Protein AF-A0A1R1AW71-F1 (afdb_monomer_lite)

pLDDT: mean 95.6, std 4.48, range [53.69, 98.69]

Sequence (307 aa):
MKKIRRSKIVEGTTIPGVICNGGQYFYIDVDIYDDGMTNCWELVDLKGLKNKINSNWLTPVVPVGQNLSIHGLGAFQVKEANWRFNQESYYEHIEQTIRLLNPEFVNIYEISEREQKQWEARRVAHSPRPTDFYVKSELFYQTAEGDGFNIFMKNEGANYLVHLNVYQDGQVMIYNLPQDVQCHLDEANVWFQDGTLFTTFDRELPIRMAGLGEVTLSEPLYAAEIEEKHKEFMDLHKKLNGEKTALEECRDAYYLYLENPIEFYREKLREKYERVPEHERMYLGDMDTKDWDYQRILYRPDEKREV

Radius of gyration: 21.81 Å; chains: 1; bounding box: 49×51×65 Å

InterPro domains:
  IPR056055 Domain of unknown function DUF7638 [PF24644] (3-104)
  IPR056055 Domain of unknown function DUF7638 [PF24644] (137-243)
  IPR056056 Domain of unknown function DUF7639 [PF24645] (246-304)

Foldseek 3Di:
DDDDDDDDDWDWAWFWKWAQDPNAIEIDGWTATLLQWIAPVFTAHLVVVLVCLVVVRIFLDDDQQHWYHFPQQFIWGFHDWDWPDGSVVVSVVSVVRSCVSHVVNPNRDHQDPVNVVVCVVVVDTDHDDDWDWDAPDPVVRDIWTKDWGWWWFDDPNAIETWTWIATLVQWIWTPQDPDIDIDGNVVVLVCLVPVRIFRFDDAFGWYDRRNTTITTTGTGPDTFGSVLVVLVVVQRNCVSNVHDGLLRLLLVLVVVCVVPVDPVSLVVNVVSLVSNRPVCQQVSDDPVCRCVVNCCSNPVVVDDDDD

Organism: Paenibacillus lautus (NCBI:txid1401)

Secondary structure (DSSP, 8-state):
-----------EEEEEEEEEETTEEEEEEEEEETTS-EESSSEE-HHHHHHHHHTTSEES---TTSEEEETTTEEEEEEEEEES--HHHHHHHHHHHHHHH-TT--S-----HHHHHHHHHHT----PPP-EEEEEETTTTEEEEEEEEEEEEEETTEEEEEEEEEETTSEEEEESSSS-EEEEHHHHHHHHHHTSEES--SS-EEEEETTTEEEEEPS-SEE--HHHHHHHHHHHHHHHTTPPPHHHHHHHHHHHHHHS-SHHHHHHHHHHHTTS-GGGGGGGS-TTTTTHHHHHHHH-TTSPPP-

Structure (mmCIF, N/CA/C/O backbone):
data_AF-A0A1R1AW71-F1
#
_entry.id   AF-A0A1R1AW71-F1
#
loop_
_atom_site.group_PDB
_atom_site.id
_atom_site.type_symbol
_atom_site.label_atom_id
_atom_site.label_alt_id
_atom_site.label_comp_id
_atom_site.label_asym_id
_atom_site.label_entity_id
_atom_site.label_seq_id
_atom_site.pdbx_PDB_ins_code
_atom_site.Cartn_x
_atom_site.Cartn_y
_atom_site.Cartn_z
_atom_site.occupancy
_atom_site.B_iso_or_equiv
_atom_site.auth_seq_id
_atom_site.auth_comp_id
_atom_site.auth_asym_id
_atom_site.auth_atom_id
_atom_site.pdbx_PDB_model_num
ATOM 1 N N . MET A 1 1 ? 20.580 29.991 17.710 1.00 74.75 1 MET A N 1
ATOM 2 C CA . MET A 1 1 ? 20.641 28.716 18.464 1.00 74.75 1 MET A CA 1
ATOM 3 C C . MET A 1 1 ? 20.945 27.572 17.503 1.00 74.75 1 MET A C 1
ATOM 5 O O . MET A 1 1 ? 20.450 27.612 16.380 1.00 74.75 1 MET A O 1
ATOM 9 N N . LYS A 1 2 ? 21.754 26.585 17.917 1.00 92.75 2 LYS A N 1
ATOM 10 C CA . LYS A 1 2 ? 22.026 25.360 17.140 1.00 92.75 2 LYS A CA 1
ATOM 11 C C . LYS A 1 2 ? 20.736 24.540 17.015 1.00 92.75 2 LYS A C 1
ATOM 13 O O . LYS A 1 2 ? 20.048 24.349 18.011 1.00 92.75 2 LYS A O 1
ATOM 18 N N . LYS A 1 3 ? 20.410 24.074 15.807 1.00 93.12 3 LYS A N 1
ATOM 19 C CA . LYS A 1 3 ? 19.246 23.212 15.547 1.00 93.12 3 LYS A CA 1
ATOM 20 C C . LYS A 1 3 ? 19.692 21.746 15.544 1.00 93.12 3 LYS A C 1
ATOM 22 O O . LYS A 1 3 ? 20.724 21.435 14.957 1.00 93.12 3 LYS A O 1
ATOM 27 N N . ILE A 1 4 ? 18.932 20.872 16.198 1.00 95.25 4 ILE A N 1
ATOM 28 C CA . ILE A 1 4 ? 19.144 19.414 16.243 1.00 95.25 4 ILE A CA 1
ATOM 29 C C . ILE A 1 4 ? 17.802 18.699 16.015 1.00 95.25 4 ILE A C 1
ATOM 31 O O . I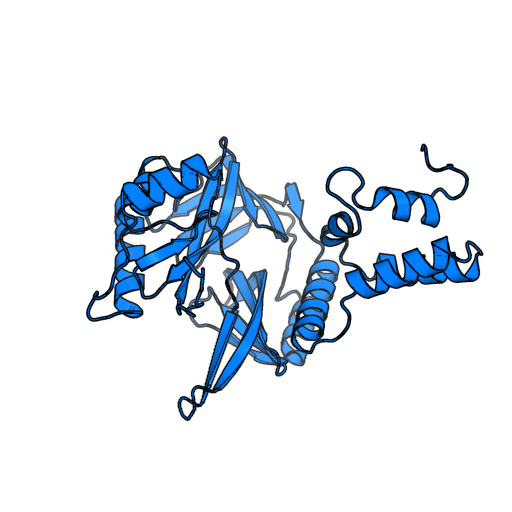LE A 1 4 ? 16.754 19.318 16.199 1.00 95.25 4 ILE A O 1
ATOM 35 N N . ARG A 1 5 ? 17.827 17.423 15.608 1.00 92.56 5 ARG A N 1
ATOM 36 C CA . ARG A 1 5 ? 16.635 16.581 15.383 1.00 92.56 5 ARG A CA 1
ATOM 37 C C . ARG A 1 5 ? 16.890 15.132 15.818 1.00 92.56 5 ARG A C 1
ATOM 39 O O . ARG A 1 5 ? 18.043 14.711 15.812 1.00 92.56 5 ARG A O 1
ATOM 46 N N . ARG A 1 6 ? 15.825 14.391 16.146 1.00 94.75 6 ARG A N 1
ATOM 47 C CA . ARG A 1 6 ? 15.824 12.934 16.384 1.00 94.75 6 ARG A CA 1
ATOM 48 C C . ARG A 1 6 ? 14.721 12.264 15.557 1.00 94.75 6 ARG A C 1
ATOM 50 O O . ARG A 1 6 ? 13.763 12.949 15.207 1.00 94.75 6 ARG A O 1
ATOM 57 N N . SER A 1 7 ? 14.840 10.960 15.329 1.00 91.56 7 SER A N 1
ATOM 58 C CA . SER A 1 7 ? 13.782 10.107 14.763 1.00 91.56 7 SER A CA 1
ATOM 59 C C . SER A 1 7 ? 13.295 9.108 15.822 1.00 91.56 7 SER A C 1
ATOM 61 O O . SER A 1 7 ? 14.038 8.808 16.759 1.00 91.56 7 SER A O 1
ATOM 63 N N . LYS A 1 8 ? 12.054 8.628 15.693 1.00 92.44 8 LYS A N 1
ATOM 64 C CA . LYS A 1 8 ? 11.441 7.579 16.525 1.00 92.44 8 LYS A CA 1
ATOM 65 C C . LYS A 1 8 ? 10.766 6.577 15.580 1.00 92.44 8 LYS A C 1
ATOM 67 O O . LYS A 1 8 ? 10.135 7.019 14.625 1.00 92.44 8 LYS A O 1
ATOM 72 N N . ILE A 1 9 ? 10.914 5.283 15.857 1.00 93.19 9 ILE A N 1
ATOM 73 C CA . ILE A 1 9 ? 10.107 4.217 15.248 1.00 93.19 9 ILE A CA 1
ATOM 74 C C . ILE A 1 9 ? 8.882 4.005 16.138 1.00 93.19 9 ILE A C 1
ATOM 76 O O . ILE A 1 9 ? 9.004 4.025 17.367 1.00 93.19 9 ILE A O 1
ATOM 80 N N . VAL A 1 10 ? 7.719 3.885 15.512 1.00 96.12 10 VAL A N 1
ATOM 81 C CA . VAL A 1 10 ? 6.433 3.648 16.165 1.00 96.12 10 VAL A CA 1
ATOM 82 C C . VAL A 1 10 ? 5.841 2.425 15.491 1.00 96.12 10 VAL A C 1
ATOM 84 O O . VAL A 1 10 ? 5.713 2.411 14.268 1.00 96.12 10 VAL A O 1
ATOM 87 N N . GLU A 1 11 ? 5.569 1.390 16.272 1.00 96.25 11 GLU A N 1
ATOM 88 C CA . GLU A 1 11 ? 4.979 0.165 15.748 1.00 96.25 11 GLU A CA 1
ATOM 89 C C . GLU A 1 11 ? 3.482 0.346 15.549 1.00 96.25 11 GLU A C 1
ATOM 91 O O . GLU A 1 11 ? 2.845 1.213 16.153 1.00 96.25 11 GLU A O 1
ATOM 96 N N . GLY A 1 12 ? 2.929 -0.463 14.661 1.00 97.31 12 GLY A N 1
ATOM 97 C CA . GLY A 1 12 ? 1.539 -0.370 14.281 1.00 97.31 12 GLY A CA 1
ATOM 98 C C . GLY A 1 12 ? 1.052 -1.636 13.607 1.00 97.31 12 GLY A C 1
ATOM 99 O O . GLY A 1 12 ? 1.774 -2.621 13.471 1.00 97.31 12 GLY A O 1
ATOM 100 N N . THR A 1 13 ? -0.198 -1.583 13.187 1.00 97.19 13 THR A N 1
ATOM 101 C CA . THR A 1 13 ? -0.858 -2.606 12.386 1.00 97.19 13 THR A CA 1
ATOM 102 C C . THR A 1 13 ? -1.732 -1.927 11.343 1.00 97.19 13 THR A C 1
ATOM 104 O O . THR A 1 13 ? -1.834 -0.698 11.316 1.00 97.19 13 THR A O 1
ATOM 107 N N . THR A 1 14 ? -2.382 -2.715 10.501 1.00 97.06 14 THR A N 1
ATOM 108 C CA . THR A 1 14 ? -3.328 -2.212 9.515 1.00 97.06 14 THR A CA 1
ATOM 109 C C . THR A 1 14 ? -4.701 -2.833 9.713 1.00 97.06 14 THR A C 1
ATOM 111 O O . THR A 1 14 ? -4.845 -3.952 10.207 1.00 97.06 14 THR A O 1
ATOM 114 N N . ILE A 1 15 ? -5.733 -2.087 9.332 1.00 96.81 15 ILE A N 1
ATOM 115 C CA . ILE A 1 15 ? -7.087 -2.617 9.147 1.00 96.81 15 ILE A CA 1
ATOM 116 C C . ILE A 1 15 ? -7.614 -2.166 7.782 1.00 96.81 15 ILE A C 1
ATOM 118 O O . ILE A 1 15 ? -7.219 -1.099 7.306 1.00 96.81 15 ILE A O 1
ATOM 122 N N . PRO A 1 16 ? -8.528 -2.907 7.142 1.00 97.19 16 PRO A N 1
ATOM 123 C CA . PRO A 1 16 ? -9.115 -2.467 5.882 1.00 97.19 16 PRO A CA 1
ATOM 124 C C . PRO A 1 16 ? -9.960 -1.204 6.070 1.00 97.19 16 PRO A C 1
ATOM 126 O O . PRO A 1 16 ? -10.772 -1.111 6.991 1.00 97.19 16 PRO A O 1
ATOM 129 N N . GLY A 1 17 ? -9.850 -0.270 5.132 1.00 97.75 17 GLY A N 1
ATOM 130 C CA . GLY A 1 17 ? -10.699 0.911 5.061 1.00 97.75 17 GLY A CA 1
ATOM 131 C C . GLY A 1 17 ? -10.838 1.435 3.640 1.00 97.75 17 GLY A C 1
ATOM 132 O O . GLY A 1 17 ? -10.242 0.919 2.694 1.00 97.75 17 GLY A O 1
ATOM 133 N N . VAL A 1 18 ? -11.655 2.474 3.474 1.00 98.56 18 VAL A N 1
ATOM 134 C CA . VAL A 1 18 ? -11.873 3.103 2.171 1.00 98.56 18 VAL A CA 1
ATOM 135 C C . VAL A 1 18 ? -11.727 4.611 2.282 1.00 98.56 18 VAL A C 1
ATOM 137 O O . VAL A 1 18 ? -12.380 5.247 3.108 1.00 98.56 18 VAL A O 1
ATOM 140 N N . ILE A 1 19 ? -10.910 5.204 1.414 1.00 98.50 19 ILE A N 1
ATOM 141 C CA . ILE A 1 19 ? -10.892 6.650 1.217 1.00 98.50 19 ILE A CA 1
ATOM 142 C C . ILE A 1 19 ? -11.965 7.035 0.206 1.00 98.50 19 ILE A C 1
ATOM 144 O O . ILE A 1 19 ? -11.962 6.538 -0.917 1.00 98.50 19 ILE A O 1
ATOM 148 N N . CYS A 1 20 ? -12.856 7.952 0.574 1.00 98.12 20 CYS A N 1
ATOM 149 C CA . CYS A 1 20 ? -13.766 8.604 -0.358 1.00 98.12 20 CYS A CA 1
ATOM 150 C C . CYS A 1 20 ? -13.252 10.014 -0.670 1.00 98.12 20 CYS A C 1
ATOM 152 O O . CYS A 1 20 ? -13.454 10.962 0.093 1.00 98.12 20 CYS A O 1
ATOM 154 N N . ASN A 1 21 ? -12.616 10.159 -1.831 1.00 96.38 21 ASN A N 1
ATOM 155 C CA . ASN A 1 21 ? -12.093 11.431 -2.316 1.00 96.38 21 ASN A CA 1
ATOM 156 C C . ASN A 1 21 ? -12.846 11.859 -3.578 1.00 96.38 21 ASN A C 1
ATOM 158 O O . ASN A 1 21 ? -12.851 11.148 -4.57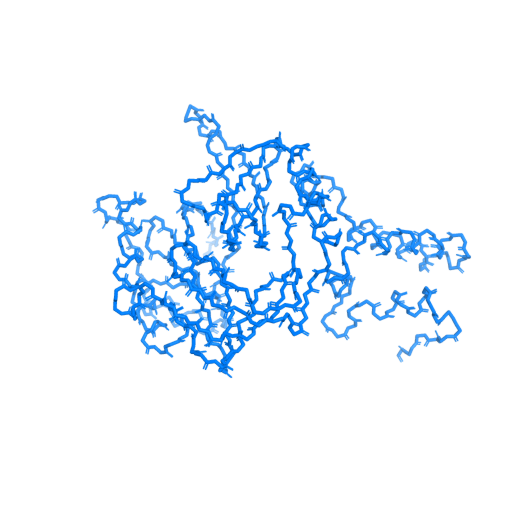9 1.00 96.38 21 ASN A O 1
ATOM 162 N N . GLY A 1 22 ? -13.523 13.009 -3.532 1.00 92.69 22 GLY A N 1
ATOM 163 C CA . GLY A 1 22 ? -14.264 13.535 -4.685 1.00 92.69 22 GLY A CA 1
ATOM 164 C C . GLY A 1 22 ? -15.386 12.620 -5.201 1.00 92.69 22 GLY A C 1
ATOM 165 O O . GLY A 1 22 ? -15.726 12.691 -6.378 1.00 92.69 22 GLY A O 1
ATOM 166 N N . GLY A 1 23 ? -15.946 11.753 -4.348 1.00 91.75 23 GLY A N 1
ATOM 167 C CA . GLY A 1 23 ? -16.962 10.762 -4.732 1.00 91.75 23 GLY A CA 1
ATOM 168 C C . GLY A 1 23 ? -16.401 9.469 -5.334 1.00 91.75 23 GLY A C 1
ATOM 169 O O . GLY A 1 23 ? -17.175 8.629 -5.778 1.00 91.75 23 GLY A O 1
ATOM 170 N N . GLN A 1 24 ? -15.078 9.297 -5.350 1.00 96.75 24 GLN A N 1
ATOM 171 C CA . GLN A 1 24 ? -14.405 8.059 -5.742 1.00 96.75 24 GLN A CA 1
ATOM 172 C C . GLN A 1 24 ? -13.930 7.305 -4.500 1.00 96.75 24 GLN A C 1
ATOM 174 O O . GLN A 1 24 ? -13.473 7.933 -3.545 1.00 96.75 24 GLN A O 1
ATOM 179 N N . TYR A 1 25 ? -14.022 5.975 -4.528 1.00 98.50 25 TYR A N 1
ATOM 180 C CA . TYR A 1 25 ? -13.736 5.110 -3.385 1.00 98.50 25 TYR A CA 1
ATOM 181 C C . TYR A 1 25 ? -12.460 4.306 -3.627 1.00 98.50 25 TYR A C 1
ATOM 183 O O . TYR A 1 25 ? -12.353 3.601 -4.629 1.00 98.50 25 TYR A O 1
ATOM 191 N N . PHE A 1 26 ? -11.507 4.397 -2.705 1.00 98.56 26 PHE A N 1
ATOM 192 C CA . PHE A 1 26 ? -10.200 3.753 -2.794 1.00 98.56 26 PHE A CA 1
ATOM 193 C C . PHE A 1 26 ? -9.987 2.851 -1.587 1.00 98.56 26 PHE A C 1
ATOM 195 O O . PHE A 1 26 ? -9.940 3.347 -0.463 1.00 98.56 26 PHE A O 1
ATOM 202 N N . TYR A 1 27 ? -9.862 1.545 -1.810 1.00 98.50 27 TYR A N 1
ATOM 203 C CA . TYR A 1 27 ? -9.462 0.616 -0.760 1.00 98.50 27 TYR A CA 1
ATOM 204 C C . TYR A 1 27 ? -8.054 0.960 -0.278 1.00 98.50 27 TYR A C 1
ATOM 206 O O . TYR A 1 27 ? -7.159 1.190 -1.098 1.00 98.50 27 TYR A O 1
ATOM 214 N N . ILE A 1 28 ? -7.871 0.971 1.038 1.00 97.56 28 ILE A N 1
ATOM 215 C CA . ILE A 1 28 ? -6.574 1.125 1.682 1.00 97.56 28 ILE A CA 1
ATOM 216 C C . ILE A 1 28 ? -6.464 0.181 2.876 1.00 97.56 28 ILE A C 1
ATOM 218 O O . ILE A 1 28 ? -7.452 -0.097 3.557 1.00 97.56 28 ILE A O 1
ATOM 222 N N . ASP A 1 29 ? -5.239 -0.231 3.161 1.00 96.75 29 ASP A N 1
ATOM 223 C CA . ASP A 1 29 ? -4.866 -0.734 4.473 1.00 96.75 29 ASP A CA 1
ATOM 224 C C . ASP A 1 29 ? -4.582 0.511 5.340 1.00 96.75 29 ASP A C 1
ATOM 226 O O . ASP A 1 29 ? -3.693 1.305 5.041 1.00 96.75 29 ASP A O 1
ATOM 230 N N . VAL A 1 30 ? -5.445 0.786 6.321 1.00 97.94 30 VAL A N 1
ATOM 231 C CA . VAL A 1 30 ? -5.359 1.963 7.199 1.00 97.94 30 VAL A CA 1
ATOM 232 C C . VAL A 1 30 ? -4.305 1.701 8.264 1.00 97.94 30 VAL A C 1
ATOM 234 O O . VAL A 1 30 ? -4.516 0.830 9.108 1.00 97.94 30 VAL A O 1
ATOM 237 N N . ASP A 1 31 ? -3.218 2.474 8.272 1.00 98.19 31 ASP A N 1
ATOM 238 C CA . ASP A 1 31 ? -2.155 2.293 9.267 1.00 98.19 31 ASP A CA 1
ATOM 239 C C . ASP A 1 31 ? -2.591 2.850 10.622 1.00 98.19 31 ASP A C 1
ATOM 241 O O . ASP A 1 31 ? -3.000 4.010 10.729 1.00 98.19 31 ASP A O 1
ATOM 245 N N . ILE A 1 32 ? -2.462 2.042 11.669 1.00 98.31 32 ILE A N 1
ATOM 246 C CA . ILE A 1 32 ? -2.794 2.383 13.052 1.00 98.31 32 ILE A CA 1
ATOM 247 C C . ILE A 1 32 ? -1.562 2.134 13.911 1.00 98.31 32 ILE A C 1
ATOM 249 O O . ILE A 1 32 ? -1.053 1.017 13.951 1.00 98.31 32 ILE A O 1
ATOM 253 N N . TYR A 1 33 ? -1.108 3.155 14.631 1.00 98.31 33 TYR A N 1
ATOM 254 C CA . TYR A 1 33 ? 0.105 3.096 15.445 1.00 98.31 33 TYR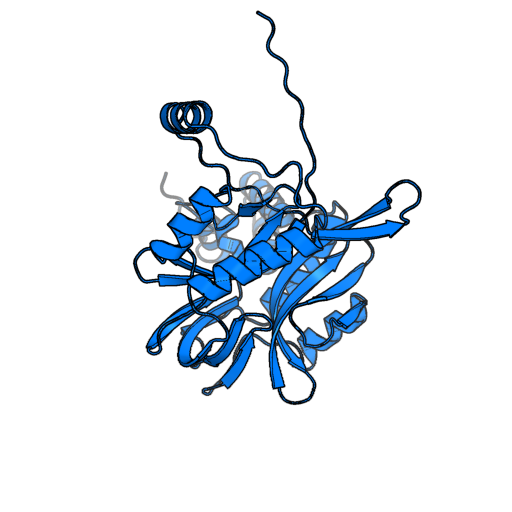 A CA 1
ATOM 255 C C . TYR A 1 33 ? -0.192 2.987 16.948 1.00 98.31 33 TYR A C 1
ATOM 257 O O . TYR A 1 33 ? -1.264 3.378 17.419 1.00 98.31 33 TYR A O 1
ATOM 265 N N . ASP A 1 34 ? 0.777 2.476 17.715 1.00 97.75 34 ASP A N 1
ATOM 266 C CA . ASP A 1 34 ? 0.670 2.264 19.170 1.00 97.75 34 ASP A CA 1
ATOM 267 C C . ASP A 1 34 ? 0.434 3.555 19.980 1.00 97.75 34 ASP A C 1
ATOM 269 O O . ASP A 1 34 ? -0.156 3.527 21.066 1.00 97.75 34 ASP A O 1
ATOM 273 N N . ASP A 1 35 ? 0.837 4.701 19.429 1.00 97.88 35 ASP A N 1
ATOM 274 C CA . ASP A 1 35 ? 0.641 6.036 19.987 1.00 97.88 35 ASP A CA 1
ATOM 275 C C . ASP A 1 35 ? -0.704 6.656 19.580 1.00 97.88 35 ASP A C 1
ATOM 277 O O . ASP A 1 35 ? -0.959 7.831 19.845 1.00 97.88 35 ASP A O 1
ATOM 281 N N . GLY A 1 36 ? -1.587 5.866 18.966 1.00 97.94 36 GLY A N 1
ATOM 282 C CA . GLY A 1 36 ? -2.940 6.248 18.577 1.00 97.94 36 GLY A CA 1
ATOM 283 C C . GLY A 1 36 ? -3.021 7.156 17.353 1.00 97.94 36 GLY A C 1
ATOM 284 O O . GLY A 1 36 ? -4.115 7.612 17.014 1.00 97.94 36 GLY A O 1
ATOM 285 N N . MET A 1 37 ? -1.899 7.414 16.678 1.00 98.12 37 MET A N 1
ATOM 286 C CA . MET A 1 37 ? -1.912 8.048 15.366 1.00 98.12 37 MET A CA 1
ATOM 287 C C . MET A 1 37 ? -2.444 7.070 14.316 1.00 98.12 37 MET A C 1
ATOM 289 O O . MET A 1 37 ? -2.245 5.858 14.399 1.00 98.12 37 MET A O 1
ATOM 293 N N . THR A 1 38 ? -3.124 7.593 13.302 1.00 98.31 38 THR A N 1
ATOM 294 C CA . THR A 1 38 ? -3.680 6.800 12.201 1.00 98.31 38 THR A CA 1
ATOM 295 C C . THR A 1 38 ? -3.367 7.472 10.874 1.00 98.31 38 THR A C 1
ATOM 297 O O . THR A 1 38 ? -3.521 8.687 10.747 1.00 98.31 38 THR A O 1
ATOM 300 N N . ASN A 1 39 ? -2.917 6.706 9.885 1.00 98.00 39 ASN A N 1
ATOM 301 C CA . ASN A 1 39 ? -2.614 7.199 8.547 1.00 98.00 39 ASN A CA 1
ATOM 302 C C . ASN A 1 39 ? -3.702 6.766 7.560 1.00 98.00 39 ASN A C 1
ATOM 304 O O . ASN A 1 39 ? -3.882 5.587 7.274 1.00 98.00 39 ASN A O 1
ATOM 308 N N . CYS A 1 40 ? -4.427 7.738 7.012 1.00 96.56 40 CYS A N 1
ATOM 309 C CA . CYS A 1 40 ? -5.464 7.508 6.002 1.00 96.56 40 CYS A CA 1
ATOM 310 C C . CYS A 1 40 ? -5.298 8.504 4.838 1.00 96.56 40 CYS A C 1
ATOM 312 O O . CYS A 1 40 ? -6.143 9.383 4.625 1.00 96.56 40 CYS A O 1
ATOM 314 N N . TRP A 1 41 ? -4.147 8.399 4.153 1.00 95.44 41 TRP A N 1
ATOM 315 C CA . TRP A 1 41 ? -3.531 9.395 3.239 1.00 95.44 41 TRP A CA 1
ATOM 316 C C . TRP A 1 41 ? -3.040 10.685 3.908 1.00 95.44 41 TRP A C 1
ATOM 318 O O . TRP A 1 41 ? -2.521 11.590 3.255 1.00 95.44 41 TRP A O 1
ATOM 328 N N . GLU A 1 42 ? -3.218 10.771 5.217 1.00 94.25 42 GLU A N 1
ATOM 329 C CA . GLU A 1 42 ? -2.701 11.812 6.084 1.00 94.25 42 GLU A CA 1
ATOM 330 C C . GLU A 1 42 ? -2.638 11.227 7.493 1.00 94.25 42 GLU A C 1
ATOM 332 O O . GLU A 1 42 ? -3.584 10.568 7.936 1.00 94.25 42 GLU A O 1
ATOM 337 N N . LEU A 1 43 ? -1.529 11.469 8.184 1.00 97.19 43 LEU A N 1
ATOM 338 C CA . LEU A 1 43 ? -1.313 11.058 9.558 1.00 97.19 43 LEU A CA 1
ATOM 339 C C . LEU A 1 43 ? -2.061 12.009 10.493 1.00 97.19 43 LEU A C 1
ATOM 341 O O . LEU A 1 43 ? -1.745 13.199 10.573 1.00 97.19 43 LEU A O 1
ATOM 345 N N . VAL A 1 44 ? -3.040 11.475 11.213 1.00 97.56 44 VAL A N 1
ATOM 346 C CA . VAL A 1 44 ? -3.925 12.221 12.110 1.00 97.56 44 VAL A CA 1
ATOM 347 C C . VAL A 1 44 ? -3.942 11.599 13.503 1.00 97.56 44 VAL A C 1
ATOM 349 O O . VAL A 1 44 ? -3.716 10.402 13.660 1.00 97.56 44 VAL A O 1
ATOM 352 N N . ASP A 1 45 ? -4.220 12.420 14.513 1.00 98.00 45 ASP A N 1
ATOM 353 C CA . ASP A 1 45 ? -4.565 11.940 15.853 1.00 98.00 45 ASP A CA 1
ATOM 354 C C . ASP A 1 45 ? -6.0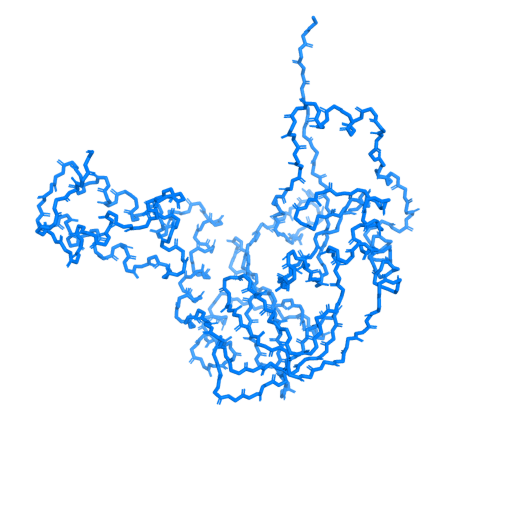27 11.457 15.904 1.00 98.00 45 ASP A C 1
ATOM 356 O O . ASP A 1 45 ? -6.785 11.611 14.943 1.00 98.00 45 ASP A O 1
ATOM 360 N N . LEU A 1 46 ? -6.465 10.909 17.041 1.00 98.00 46 LEU A N 1
ATOM 361 C CA . LEU A 1 46 ? -7.832 10.393 17.213 1.00 98.00 46 LEU A CA 1
ATOM 362 C C . LEU A 1 46 ? -8.929 11.437 16.942 1.00 98.00 46 LEU A C 1
ATOM 364 O O . LEU A 1 46 ? -9.988 11.119 16.391 1.00 98.00 46 LEU A O 1
ATOM 368 N N . LYS A 1 47 ? -8.684 12.706 17.286 1.00 96.88 47 LYS A N 1
ATOM 369 C CA . LYS A 1 47 ? -9.628 13.799 17.019 1.00 96.88 47 LYS A CA 1
ATOM 370 C C . LYS A 1 47 ? -9.732 14.071 15.517 1.00 96.88 47 LYS A C 1
ATOM 372 O O . LYS A 1 47 ? -10.840 14.207 14.991 1.00 96.88 47 LYS A O 1
ATOM 377 N N . GLY A 1 48 ? -8.598 14.149 14.828 1.00 97.12 48 GLY A N 1
ATOM 378 C CA . GLY A 1 48 ? -8.518 14.282 13.378 1.00 97.12 48 GLY A CA 1
ATOM 379 C C . GLY A 1 48 ? -9.156 13.093 12.666 1.00 97.12 48 GLY A C 1
ATOM 380 O O . GLY A 1 48 ? -9.970 13.295 11.766 1.00 97.12 48 GLY A O 1
ATOM 381 N N . LEU A 1 49 ? -8.886 11.874 13.128 1.00 98.19 49 LEU A N 1
ATOM 382 C CA . LEU A 1 49 ? -9.477 10.639 12.620 1.00 98.19 49 LEU A CA 1
ATOM 383 C C . LEU A 1 49 ? -11.005 10.670 12.704 1.00 98.19 49 LEU A C 1
ATOM 385 O O . LEU A 1 49 ? -11.684 10.446 11.701 1.00 98.19 49 LEU A O 1
ATOM 389 N N . LYS A 1 50 ? -11.562 11.023 13.869 1.00 98.19 50 LYS A N 1
ATOM 390 C CA . LYS A 1 50 ? -13.015 11.147 14.045 1.00 98.19 50 LYS A CA 1
ATOM 391 C C . LYS A 1 50 ? -13.622 12.150 13.065 1.00 98.19 50 LYS A C 1
ATOM 393 O O . LYS A 1 50 ? -14.679 11.894 12.493 1.00 98.19 50 LYS A O 1
ATOM 398 N N . ASN A 1 51 ? -12.939 13.267 12.812 1.00 97.38 51 ASN A N 1
ATOM 399 C CA . ASN A 1 51 ? -13.376 14.242 11.811 1.00 97.38 51 ASN A CA 1
ATOM 400 C C . ASN A 1 51 ? -13.328 13.677 10.384 1.00 97.38 51 ASN A C 1
ATOM 402 O O . ASN A 1 51 ? -14.269 13.908 9.627 1.00 97.38 51 ASN A O 1
ATOM 406 N N . LYS A 1 52 ? -12.273 12.934 10.022 1.00 97.94 52 LYS A N 1
ATOM 407 C CA . LYS A 1 52 ? -12.135 12.279 8.708 1.00 97.94 52 LYS A CA 1
ATOM 408 C C . LYS A 1 52 ? -13.220 11.222 8.485 1.00 97.94 52 LYS A C 1
ATOM 410 O O . LYS A 1 52 ? -13.734 11.110 7.378 1.00 97.94 52 LYS A O 1
ATOM 415 N N . ILE A 1 53 ? -13.610 10.486 9.524 1.00 98.25 53 ILE A N 1
ATOM 416 C CA . ILE A 1 53 ? -14.706 9.514 9.436 1.00 98.25 53 ILE A CA 1
ATOM 417 C C . ILE A 1 53 ? -16.058 10.220 9.302 1.00 98.25 53 ILE A C 1
ATOM 419 O O . ILE A 1 53 ? -16.832 9.910 8.397 1.00 98.25 53 ILE A O 1
ATOM 423 N N . ASN A 1 54 ? -16.322 11.232 10.133 1.00 97.62 54 ASN A N 1
ATOM 424 C CA . ASN A 1 54 ? -17.574 11.996 10.093 1.00 97.62 54 ASN A CA 1
ATOM 425 C C . ASN A 1 54 ? -17.775 12.752 8.770 1.00 97.62 54 ASN A C 1
ATOM 427 O O . ASN A 1 54 ? -18.907 12.909 8.317 1.00 97.62 54 ASN A O 1
ATOM 431 N N . SER A 1 55 ? -16.695 13.223 8.137 1.00 96.56 55 SER A N 1
ATOM 432 C CA . SER A 1 55 ? -16.748 13.862 6.815 1.00 96.56 55 SER A CA 1
ATOM 433 C C . SER A 1 55 ? -16.845 12.865 5.658 1.00 96.56 55 SER A C 1
ATOM 435 O O . SER A 1 55 ? -16.868 13.280 4.500 1.00 96.56 55 SER A O 1
ATOM 437 N N . ASN A 1 56 ? -16.902 11.566 5.966 1.00 96.50 56 ASN A N 1
ATOM 438 C CA . ASN A 1 56 ? -16.851 10.460 5.021 1.00 96.50 56 ASN A CA 1
ATOM 439 C C . ASN A 1 56 ? -15.544 10.392 4.215 1.00 96.50 56 ASN A C 1
ATOM 441 O O . ASN A 1 56 ? -15.509 9.674 3.230 1.00 96.50 56 ASN A O 1
ATOM 445 N N . TRP A 1 57 ? -14.473 11.095 4.605 1.00 97.88 57 TRP A N 1
ATOM 446 C CA . TRP A 1 57 ? -13.160 10.949 3.964 1.00 97.88 57 TRP A CA 1
ATOM 447 C C . TRP A 1 57 ? -12.619 9.531 4.128 1.00 97.88 57 TRP A C 1
ATOM 449 O O . TRP A 1 57 ? -12.225 8.920 3.145 1.00 97.88 57 TRP A O 1
ATOM 459 N N . LEU A 1 58 ? -12.622 9.011 5.358 1.00 98.50 58 LEU A N 1
ATOM 460 C CA . LEU A 1 58 ? -12.339 7.609 5.657 1.00 98.50 58 LEU A CA 1
ATOM 461 C C . LEU A 1 58 ? -13.663 6.931 6.001 1.00 98.50 58 LEU A C 1
ATOM 463 O O . LEU A 1 58 ? -14.387 7.395 6.877 1.00 98.50 58 LEU A O 1
ATOM 467 N N . THR A 1 59 ? -14.003 5.846 5.323 1.00 98.19 59 THR A N 1
ATOM 468 C CA . THR A 1 59 ? -15.300 5.193 5.484 1.00 98.19 59 THR A CA 1
ATOM 469 C C . THR A 1 59 ? -15.169 3.674 5.414 1.00 98.19 59 THR A C 1
ATOM 471 O O . THR A 1 59 ? -14.330 3.170 4.667 1.00 98.19 59 THR A O 1
ATOM 474 N N . PRO A 1 60 ? -15.983 2.920 6.173 1.00 97.56 60 PRO A N 1
ATOM 475 C CA . PRO A 1 60 ? -16.037 1.468 6.054 1.00 97.56 60 PRO A CA 1
ATOM 476 C C . PRO A 1 60 ? -16.975 0.982 4.937 1.00 97.56 60 PRO A C 1
ATOM 478 O O . PRO A 1 60 ? -17.156 -0.221 4.776 1.00 97.56 60 PRO A O 1
ATOM 481 N N . VAL A 1 61 ? -17.634 1.897 4.214 1.00 97.06 61 VAL A N 1
ATOM 482 C CA . VAL A 1 61 ? -18.738 1.583 3.297 1.00 97.06 61 VAL A CA 1
ATOM 483 C C . VAL A 1 61 ? -18.483 2.162 1.913 1.00 97.06 61 VAL A C 1
ATOM 485 O O . VAL A 1 61 ? -18.267 3.364 1.752 1.00 97.06 61 VAL A O 1
ATOM 488 N N . VAL A 1 62 ? -18.651 1.318 0.897 1.00 97.94 62 VAL A N 1
ATOM 489 C CA . VAL A 1 62 ? -18.849 1.747 -0.492 1.00 97.94 62 VAL A CA 1
ATOM 490 C C . VAL A 1 62 ? -20.326 1.564 -0.850 1.00 97.94 62 VAL A C 1
ATOM 492 O O . VAL A 1 62 ? -20.852 0.455 -0.692 1.00 97.94 62 VAL A O 1
ATOM 495 N N . PRO A 1 63 ? -21.031 2.611 -1.312 1.00 97.25 63 PRO A N 1
ATOM 496 C CA . PRO A 1 63 ? -22.411 2.476 -1.760 1.00 97.25 63 PRO A CA 1
ATOM 497 C C . PRO A 1 63 ? -22.531 1.572 -2.991 1.00 97.25 63 PRO A C 1
ATOM 499 O O . PRO A 1 63 ? -21.700 1.622 -3.899 1.00 97.25 63 PRO A O 1
ATOM 502 N N . VAL A 1 64 ? -23.616 0.801 -3.063 1.00 98.25 64 VAL A N 1
ATOM 503 C CA . VAL A 1 64 ? -23.954 0.015 -4.257 1.00 98.25 64 VAL A CA 1
ATOM 504 C C . VAL A 1 64 ? -24.065 0.932 -5.481 1.00 98.25 64 VAL A C 1
ATOM 506 O O . VAL A 1 64 ? -24.630 2.025 -5.415 1.00 98.25 64 VAL A O 1
ATOM 509 N N . GLY A 1 65 ? -23.506 0.484 -6.603 1.00 97.69 65 GLY A N 1
ATOM 510 C CA . GLY A 1 65 ? -23.408 1.224 -7.858 1.00 97.69 65 GLY A CA 1
ATOM 511 C C . GLY A 1 65 ? -22.163 2.109 -7.977 1.00 97.69 65 GLY A C 1
ATOM 512 O O . GLY A 1 65 ? -21.878 2.580 -9.078 1.00 97.69 65 GLY A O 1
ATOM 513 N N . GLN A 1 66 ? -21.405 2.315 -6.896 1.00 98.06 66 GLN A N 1
ATOM 514 C CA . GLN A 1 66 ? -20.138 3.052 -6.933 1.00 98.06 66 GLN A CA 1
ATOM 515 C C . GLN A 1 66 ? -18.961 2.146 -7.293 1.00 98.06 66 GLN A C 1
ATOM 517 O O . GLN A 1 66 ? -19.000 0.930 -7.089 1.00 98.06 66 GLN A O 1
ATOM 522 N N . ASN A 1 67 ? -17.905 2.764 -7.820 1.00 98.06 67 ASN A N 1
ATOM 523 C CA . ASN A 1 67 ? -16.665 2.076 -8.151 1.00 98.06 67 ASN A CA 1
ATOM 524 C C . ASN A 1 67 ? -15.728 2.069 -6.942 1.00 98.06 67 ASN A C 1
ATOM 526 O O . ASN A 1 67 ? -15.416 3.128 -6.400 1.00 98.06 67 ASN A O 1
ATOM 530 N N . LEU A 1 68 ? -15.252 0.883 -6.577 1.00 98.44 68 LEU A N 1
ATOM 531 C CA . LEU A 1 68 ? -14.164 0.646 -5.644 1.00 98.44 68 LEU A CA 1
ATOM 532 C C . LEU A 1 68 ? -12.867 0.444 -6.432 1.00 98.44 68 LEU A C 1
ATOM 534 O O . LEU A 1 68 ? -12.739 -0.502 -7.208 1.00 98.44 68 LEU A O 1
ATOM 538 N N . SER A 1 69 ? -11.906 1.335 -6.224 1.00 98.31 69 SER A N 1
ATOM 539 C CA . SER A 1 69 ? -10.548 1.232 -6.748 1.00 98.31 69 SER A CA 1
ATOM 540 C C . SER A 1 69 ? -9.650 0.556 -5.718 1.00 98.31 69 SER A C 1
ATOM 542 O O . SER A 1 69 ? -9.562 1.012 -4.581 1.00 98.31 69 SER A O 1
ATOM 544 N N . ILE A 1 70 ? -8.928 -0.480 -6.125 1.00 97.94 70 ILE A N 1
ATOM 545 C CA . ILE A 1 70 ? -7.908 -1.151 -5.319 1.00 97.94 70 ILE A CA 1
ATOM 546 C C . ILE A 1 70 ? -6.566 -0.891 -6.002 1.00 97.94 70 ILE A C 1
ATOM 548 O O . ILE A 1 70 ? -6.355 -1.288 -7.152 1.00 97.94 70 ILE A O 1
ATOM 552 N N . HIS A 1 71 ? -5.688 -0.148 -5.327 1.00 94.38 71 HIS A N 1
ATOM 553 C CA . HIS A 1 71 ? -4.430 0.313 -5.914 1.00 94.38 71 HIS A CA 1
ATOM 554 C C . HIS A 1 71 ? -3.570 -0.862 -6.396 1.00 94.38 71 HIS A C 1
ATOM 556 O O . HIS A 1 71 ? -3.418 -1.854 -5.688 1.00 94.38 71 HIS A O 1
ATOM 562 N N . GLY A 1 72 ? -3.048 -0.757 -7.621 1.00 93.12 72 GLY A N 1
ATOM 563 C CA . GLY A 1 72 ? -2.235 -1.804 -8.242 1.00 93.12 72 GLY A CA 1
ATOM 564 C C . GLY A 1 72 ? -2.978 -3.106 -8.568 1.00 93.12 72 GLY A C 1
ATOM 565 O O . GLY A 1 72 ? -2.332 -4.041 -9.022 1.00 93.12 72 GLY A O 1
ATOM 566 N N . LEU A 1 73 ? -4.297 -3.195 -8.344 1.00 96.88 73 LEU A N 1
ATOM 567 C CA . LEU A 1 73 ? -5.099 -4.388 -8.641 1.00 96.88 73 LEU A CA 1
ATOM 568 C C . LEU A 1 73 ? -6.164 -4.116 -9.705 1.00 96.88 73 LEU A C 1
ATOM 570 O O . LEU A 1 73 ? -6.204 -4.819 -10.708 1.00 96.88 73 LEU A O 1
ATOM 574 N N . GLY A 1 74 ? -7.015 -3.105 -9.519 1.00 96.81 74 GLY A N 1
ATOM 575 C CA . GLY A 1 74 ? -8.096 -2.817 -10.464 1.00 96.81 74 GLY A CA 1
ATOM 576 C C . GLY A 1 74 ? -9.179 -1.896 -9.915 1.00 96.81 74 GLY A C 1
ATOM 577 O O . GLY A 1 74 ? -9.106 -1.437 -8.774 1.00 96.81 74 GLY A O 1
ATOM 578 N N . ALA A 1 75 ? -10.202 -1.640 -10.728 1.00 97.75 75 ALA A N 1
ATOM 579 C CA . ALA A 1 75 ? -11.411 -0.941 -10.300 1.00 97.75 75 ALA A CA 1
ATOM 580 C C . ALA A 1 75 ? -12.665 -1.750 -10.630 1.00 97.75 75 ALA A C 1
ATOM 582 O O . ALA A 1 75 ? -12.814 -2.270 -11.735 1.00 97.75 75 ALA A O 1
ATOM 583 N N . PHE A 1 76 ? -13.587 -1.802 -9.672 1.00 98.19 76 PHE A N 1
ATOM 584 C CA . PHE A 1 76 ? -14.744 -2.691 -9.700 1.00 98.19 76 PHE A CA 1
ATOM 585 C C . PHE A 1 76 ? -15.986 -1.941 -9.244 1.00 98.19 76 PHE A C 1
ATOM 587 O O . PHE A 1 76 ? -15.926 -1.175 -8.285 1.00 98.19 76 PHE A O 1
ATOM 594 N N . GLN A 1 77 ? -17.130 -2.169 -9.881 1.00 98.19 77 GLN A N 1
ATOM 595 C CA . GLN A 1 77 ? -18.384 -1.634 -9.365 1.00 98.19 77 GLN A CA 1
ATOM 596 C C . GLN A 1 77 ? -18.921 -2.545 -8.259 1.00 98.19 77 GLN A C 1
ATOM 598 O O . GLN A 1 77 ? -19.018 -3.758 -8.439 1.00 98.19 77 GLN A O 1
ATOM 603 N N . VAL A 1 78 ? -19.330 -1.959 -7.135 1.00 98.50 78 VAL A N 1
ATOM 604 C CA . VAL A 1 78 ? -20.009 -2.687 -6.057 1.00 98.50 78 VAL A CA 1
ATOM 605 C C . VAL A 1 78 ? -21.458 -2.942 -6.464 1.00 98.50 78 VAL A C 1
ATOM 607 O O . VAL A 1 78 ? -22.234 -2.002 -6.634 1.00 98.50 78 VAL A O 1
ATOM 610 N N . LYS A 1 79 ? -21.829 -4.210 -6.635 1.00 98.50 79 LYS A N 1
ATOM 611 C CA . LYS A 1 79 ? -23.178 -4.642 -7.035 1.00 98.50 79 LYS A CA 1
ATOM 612 C C . LYS A 1 79 ? -24.066 -4.933 -5.838 1.00 98.50 79 LYS A C 1
ATOM 614 O O . LYS A 1 79 ? -25.219 -4.519 -5.808 1.00 98.50 79 LYS A O 1
ATOM 619 N N . GLU A 1 80 ? -23.493 -5.571 -4.830 1.00 98.50 80 GLU A N 1
ATOM 620 C CA . GLU A 1 80 ? -24.128 -5.848 -3.546 1.00 98.50 80 GLU A CA 1
ATOM 621 C C . GLU A 1 80 ? -23.081 -5.699 -2.447 1.00 98.50 80 GLU A C 1
ATOM 623 O O . GLU A 1 80 ? -21.888 -5.881 -2.696 1.00 98.50 80 GLU A O 1
ATOM 628 N N . ALA A 1 81 ? -23.509 -5.352 -1.236 1.00 97.81 81 ALA A N 1
ATOM 629 C CA . ALA A 1 81 ? -22.600 -5.227 -0.109 1.00 97.81 81 ALA A CA 1
ATOM 630 C C . ALA A 1 81 ? -23.296 -5.492 1.224 1.00 97.81 81 ALA A C 1
ATOM 632 O O . ALA A 1 81 ? -24.403 -5.012 1.472 1.00 97.81 81 ALA A O 1
ATOM 633 N N . ASN A 1 82 ? -22.590 -6.197 2.099 1.00 98.06 82 ASN A N 1
ATOM 634 C CA . ASN A 1 82 ? -22.903 -6.359 3.506 1.00 98.06 82 ASN A CA 1
ATOM 635 C C . ASN A 1 82 ? -21.693 -5.903 4.331 1.00 98.06 82 ASN A C 1
ATOM 637 O O . ASN A 1 82 ? -20.763 -6.671 4.593 1.00 98.06 82 ASN A O 1
ATOM 641 N N . TRP A 1 83 ? -21.694 -4.623 4.696 1.00 97.88 83 TRP A N 1
ATOM 642 C CA . TRP A 1 83 ? -20.625 -4.001 5.471 1.00 97.88 83 TRP A CA 1
ATOM 643 C C . TRP A 1 83 ? -20.811 -4.260 6.965 1.00 97.88 83 TRP A C 1
ATOM 645 O O . TRP A 1 83 ? -21.913 -4.131 7.499 1.00 97.88 83 TRP A O 1
ATOM 655 N N . ARG A 1 84 ? -19.719 -4.593 7.657 1.00 97.62 84 ARG A N 1
ATOM 656 C CA . ARG A 1 84 ? -19.726 -4.908 9.092 1.00 97.62 84 ARG A CA 1
ATOM 657 C C . ARG A 1 84 ? -19.923 -3.674 9.970 1.00 97.62 84 ARG A C 1
ATOM 659 O O . ARG A 1 84 ? -20.429 -3.796 11.084 1.00 97.62 84 ARG A O 1
ATOM 666 N N . PHE A 1 85 ? -19.498 -2.512 9.484 1.00 97.94 85 PHE A N 1
ATOM 667 C CA . PHE A 1 85 ? -19.421 -1.295 10.277 1.00 97.94 85 PHE A CA 1
ATOM 668 C C . PHE A 1 85 ? -20.199 -0.141 9.647 1.00 97.94 85 PHE A C 1
ATOM 670 O O . PHE A 1 85 ? -20.269 0.016 8.431 1.00 97.94 85 PHE A O 1
ATOM 677 N N . ASN A 1 86 ? -20.728 0.714 10.513 1.00 97.12 86 ASN A N 1
ATOM 678 C CA . ASN A 1 86 ? -21.038 2.108 10.208 1.00 97.12 86 ASN A CA 1
ATOM 679 C C . ASN A 1 86 ? -19.896 3.021 10.709 1.00 97.12 86 ASN A C 1
ATOM 681 O O . ASN A 1 86 ? -18.961 2.545 11.349 1.00 97.12 86 ASN A O 1
ATOM 685 N N . GLN A 1 87 ? -19.988 4.332 10.465 1.00 97.12 87 GLN A N 1
ATOM 686 C CA . GLN A 1 87 ? -18.977 5.315 10.891 1.00 97.12 87 GLN A CA 1
ATOM 687 C C . GLN A 1 87 ? -18.623 5.240 12.391 1.00 97.12 87 GLN A C 1
ATOM 689 O O . GLN A 1 87 ? -17.446 5.269 12.738 1.00 97.12 87 GLN A O 1
ATOM 694 N N . GLU A 1 88 ? -19.619 5.114 13.274 1.00 97.50 88 GLU A N 1
ATOM 695 C CA . GLU A 1 88 ? -19.418 5.063 14.729 1.00 97.50 88 GLU A CA 1
ATOM 696 C C . GLU A 1 88 ? -18.708 3.770 15.147 1.00 97.50 88 GLU A C 1
ATOM 698 O O . GLU A 1 88 ? -17.619 3.818 15.713 1.00 97.50 88 GLU A O 1
ATOM 703 N N . SER A 1 89 ? -19.259 2.617 14.764 1.00 98.12 89 SER A N 1
ATOM 704 C CA . SER A 1 89 ? -18.670 1.304 15.075 1.00 98.12 89 SER A CA 1
ATOM 705 C C . SER A 1 89 ? -17.293 1.080 14.433 1.00 98.12 89 SER A C 1
ATOM 707 O O . SER A 1 89 ? -16.491 0.310 14.953 1.00 98.12 89 SER A O 1
ATOM 709 N N . TYR A 1 90 ? -16.989 1.752 13.315 1.00 98.44 90 TYR A N 1
ATOM 710 C CA . TYR A 1 90 ? -15.670 1.693 12.686 1.00 98.44 90 TYR A CA 1
ATOM 711 C C . TYR A 1 90 ? -14.631 2.503 13.463 1.00 98.44 90 TYR A C 1
ATOM 713 O O . TYR A 1 90 ? -13.516 2.035 13.671 1.00 98.44 90 TYR A O 1
ATOM 721 N N . TYR A 1 91 ? -15.007 3.685 13.963 1.00 98.38 91 TYR A N 1
ATOM 722 C CA . TYR A 1 91 ? -14.153 4.439 14.878 1.00 98.38 91 TYR A CA 1
ATOM 723 C C . TYR A 1 91 ? -13.888 3.645 16.171 1.00 98.38 91 TYR A C 1
ATOM 725 O O . TYR A 1 91 ? -12.739 3.537 16.594 1.00 98.38 91 TYR A O 1
ATOM 733 N N . GLU A 1 92 ? -14.915 3.009 16.746 1.00 98.19 92 GLU A N 1
ATOM 734 C CA . GLU A 1 92 ? -14.752 2.111 17.902 1.00 98.19 92 GLU A CA 1
ATOM 735 C C . GLU A 1 92 ? -13.818 0.933 17.594 1.00 98.19 92 GLU A C 1
ATOM 737 O O . GLU A 1 92 ? -12.999 0.555 18.432 1.00 98.19 92 GLU A O 1
ATOM 742 N N . HIS A 1 93 ? -13.904 0.360 16.391 1.00 98.19 93 HIS A N 1
ATOM 743 C CA . HIS A 1 93 ? -13.017 -0.717 15.962 1.00 98.19 93 HIS A CA 1
ATOM 744 C C . HIS A 1 93 ? -11.550 -0.265 15.876 1.00 98.19 93 HIS A C 1
ATOM 746 O O . HIS A 1 93 ? -10.660 -0.994 16.322 1.00 98.19 93 HIS A O 1
ATOM 752 N N . ILE A 1 94 ? -11.285 0.949 15.381 1.00 98.12 94 ILE A N 1
ATOM 753 C CA . ILE A 1 94 ? -9.934 1.533 15.378 1.00 98.12 94 ILE A CA 1
ATOM 754 C C . ILE A 1 94 ? -9.435 1.745 16.813 1.00 98.12 94 ILE A C 1
ATOM 756 O O . ILE A 1 94 ? -8.325 1.332 17.142 1.00 98.12 94 ILE A O 1
ATOM 760 N N . GLU A 1 95 ? -10.257 2.309 17.703 1.00 98.00 95 GLU A N 1
ATOM 761 C CA . GLU A 1 95 ? -9.879 2.480 19.114 1.00 98.00 95 GLU A CA 1
ATOM 762 C C . GLU A 1 95 ? -9.590 1.141 19.807 1.00 98.00 95 GLU A C 1
ATOM 764 O O . GLU A 1 95 ? -8.643 1.036 20.588 1.00 98.00 95 GLU A O 1
ATOM 769 N N . GLN A 1 96 ? -10.373 0.100 19.515 1.00 97.94 96 GLN A N 1
ATOM 770 C CA . GLN A 1 96 ? -10.110 -1.256 20.001 1.00 97.94 96 GLN A CA 1
ATOM 771 C C . GLN A 1 96 ? -8.792 -1.806 19.455 1.00 97.94 96 GLN A C 1
ATOM 773 O O . GLN A 1 96 ? -8.040 -2.417 20.209 1.00 97.94 96 GLN A O 1
ATOM 778 N N . THR A 1 97 ? -8.484 -1.550 18.185 1.00 98.19 97 THR A N 1
ATOM 779 C CA . THR A 1 97 ? -7.217 -1.957 17.562 1.00 98.19 97 THR A CA 1
ATOM 780 C C . THR A 1 97 ? -6.027 -1.282 18.245 1.00 98.19 97 THR A C 1
ATOM 782 O O . THR A 1 97 ? -5.068 -1.956 18.612 1.00 98.19 97 THR A O 1
ATOM 785 N N . ILE A 1 98 ? -6.124 0.015 18.551 1.00 98.38 98 ILE A N 1
ATOM 786 C CA . ILE A 1 98 ? -5.100 0.727 19.331 1.00 98.38 98 ILE A CA 1
ATOM 787 C C . ILE A 1 98 ? -4.944 0.101 20.718 1.00 98.38 98 ILE A C 1
ATOM 789 O O . ILE A 1 98 ? -3.826 -0.065 21.187 1.00 98.38 98 ILE A O 1
ATOM 793 N N . ARG A 1 99 ? -6.036 -0.304 21.378 1.00 98.19 99 ARG A N 1
ATOM 794 C CA . ARG A 1 99 ? -5.963 -0.995 22.679 1.00 98.19 99 ARG A CA 1
ATOM 795 C C . ARG A 1 99 ? -5.324 -2.379 22.597 1.00 98.19 99 ARG A C 1
ATOM 797 O O . ARG A 1 99 ? -4.772 -2.827 23.593 1.00 98.19 99 ARG A O 1
ATOM 804 N N . LEU A 1 100 ? -5.391 -3.063 21.457 1.00 97.56 100 LEU A N 1
ATOM 805 C CA . LEU A 1 100 ? -4.661 -4.319 21.270 1.00 97.56 100 LEU A CA 1
ATOM 806 C C . LEU A 1 100 ? -3.149 -4.072 21.184 1.00 97.56 100 LEU A C 1
ATOM 808 O O . LEU A 1 100 ? -2.387 -4.825 21.782 1.00 97.56 100 LEU A O 1
ATOM 812 N N . LEU A 1 101 ? -2.730 -2.999 20.505 1.00 97.19 101 LEU A N 1
ATOM 813 C CA . LEU A 1 101 ? -1.320 -2.597 20.398 1.00 97.19 101 LEU A CA 1
ATOM 814 C C . LEU A 1 101 ? -0.784 -1.976 21.699 1.00 97.19 101 LEU A C 1
ATOM 816 O O . LEU A 1 101 ? 0.357 -2.197 22.088 1.00 97.19 101 LEU A O 1
ATOM 820 N N . ASN A 1 102 ? -1.624 -1.209 22.390 1.00 97.69 102 ASN A N 1
ATOM 821 C CA . ASN A 1 102 ? -1.312 -0.457 23.599 1.00 97.69 102 ASN A CA 1
ATOM 822 C C . ASN A 1 102 ? -2.417 -0.685 24.652 1.00 97.69 102 ASN A C 1
ATOM 824 O O . ASN A 1 102 ? -3.329 0.141 24.791 1.00 97.69 102 ASN A O 1
ATOM 828 N N . PRO A 1 103 ? -2.358 -1.802 25.410 1.00 97.69 103 PRO A N 1
ATOM 829 C CA . PRO A 1 103 ? -3.409 -2.194 26.358 1.00 97.69 103 PRO A CA 1
ATOM 830 C C . PRO A 1 103 ? -3.699 -1.173 27.459 1.00 97.69 103 PRO A C 1
ATOM 832 O O . PRO A 1 103 ? -4.834 -1.058 27.923 1.00 97.69 103 PRO A O 1
ATOM 835 N N . GLU A 1 104 ? -2.687 -0.410 27.868 1.00 97.31 104 GLU A N 1
ATOM 836 C CA . GLU A 1 104 ? -2.817 0.632 28.890 1.00 97.31 104 GLU A CA 1
ATOM 837 C C . GLU A 1 104 ? -3.413 1.932 28.327 1.00 97.31 104 GLU A C 1
ATOM 839 O O . GLU A 1 104 ? -3.909 2.760 29.091 1.00 97.31 104 GLU A O 1
ATOM 844 N N . PHE A 1 105 ? -3.409 2.097 26.999 1.00 96.44 105 PHE A N 1
ATOM 845 C CA . PHE A 1 105 ? -3.894 3.281 26.291 1.00 96.44 105 PHE A CA 1
ATOM 846 C C . PHE A 1 105 ? -3.241 4.577 26.802 1.00 96.44 105 PHE A C 1
ATOM 848 O O . PHE A 1 105 ? -3.893 5.597 27.037 1.00 96.44 105 PHE A O 1
ATOM 855 N N . VAL A 1 106 ? -1.927 4.516 27.021 1.00 96.75 106 VAL A N 1
ATOM 856 C CA . VAL A 1 106 ? -1.096 5.625 27.514 1.00 96.75 106 VAL A CA 1
ATOM 857 C C . VAL A 1 106 ? -0.182 6.148 26.412 1.00 96.75 106 VAL A C 1
ATOM 859 O O . VAL A 1 106 ? 0.083 5.456 25.438 1.00 96.75 106 VAL A O 1
ATOM 862 N N . ASN A 1 107 ? 0.342 7.366 26.573 1.00 96.38 107 ASN A N 1
ATOM 863 C CA . ASN A 1 107 ? 1.198 8.025 25.575 1.00 96.38 107 ASN A CA 1
ATOM 864 C C . ASN A 1 107 ? 0.536 8.199 24.196 1.00 96.38 107 ASN A C 1
ATOM 866 O O . ASN A 1 107 ? 1.236 8.264 23.187 1.00 96.38 107 ASN A O 1
ATOM 870 N N . ILE A 1 108 ? -0.794 8.318 24.172 1.00 97.75 108 ILE A N 1
ATOM 871 C CA . ILE A 1 108 ? -1.547 8.641 22.962 1.00 97.75 108 ILE A CA 1
ATOM 872 C C . ILE A 1 108 ? -1.222 10.074 22.541 1.00 97.75 108 ILE A C 1
ATOM 874 O O . ILE A 1 108 ? -1.332 11.006 23.344 1.00 97.75 108 ILE A O 1
ATOM 878 N N . TYR A 1 109 ? -0.772 10.243 21.303 1.00 97.44 109 TYR A N 1
ATOM 879 C CA . TYR A 1 109 ? -0.361 11.534 20.779 1.00 97.44 109 TYR A CA 1
ATOM 880 C C . TYR A 1 109 ? -1.580 12.371 20.373 1.00 97.44 109 TYR A C 1
ATOM 882 O O . TYR A 1 109 ? -2.500 11.895 19.713 1.00 97.44 109 TYR A O 1
ATOM 890 N N . GLU A 1 110 ? -1.563 13.648 20.751 1.00 97.19 110 GLU A N 1
ATOM 891 C CA . GLU A 1 110 ? -2.555 14.643 20.345 1.00 97.19 110 GLU A CA 1
ATOM 892 C C . GLU A 1 110 ? -1.827 15.805 19.664 1.00 97.19 110 GLU A C 1
ATOM 894 O O . GLU A 1 110 ? -0.883 16.382 20.219 1.00 97.19 110 GLU A O 1
ATOM 899 N N . ILE A 1 111 ? -2.260 16.151 18.453 1.00 95.94 111 ILE A N 1
ATOM 900 C CA . ILE A 1 111 ? -1.685 17.247 17.680 1.00 95.94 111 ILE A CA 1
ATOM 901 C C . ILE A 1 111 ? -2.139 18.561 18.318 1.00 95.94 111 ILE A C 1
ATOM 903 O O . ILE A 1 111 ? -3.316 18.926 18.293 1.00 95.94 111 ILE A O 1
ATOM 907 N N . SER A 1 112 ? -1.195 19.336 18.857 1.00 96.19 112 SER A N 1
ATOM 908 C CA . SER A 1 112 ? -1.536 20.637 19.435 1.00 96.19 112 SER A CA 1
ATOM 909 C C . SER A 1 112 ? -1.904 21.669 18.358 1.00 96.19 112 SER A C 1
ATOM 911 O O . SER A 1 112 ? -1.342 21.681 17.261 1.00 96.19 112 SER A O 1
ATOM 913 N N . GLU A 1 113 ? -2.748 22.653 18.697 1.00 95.19 113 GLU A N 1
ATOM 914 C CA . GLU A 1 113 ? -3.079 23.764 17.781 1.00 95.19 113 GLU A CA 1
ATOM 915 C C . GLU A 1 113 ? -1.837 24.507 17.262 1.00 95.19 113 GLU A C 1
ATOM 917 O O . GLU A 1 113 ? -1.824 25.064 16.163 1.00 95.19 113 GLU A O 1
ATOM 922 N N . ARG A 1 114 ? -0.776 24.558 18.076 1.00 96.44 114 ARG A N 1
ATOM 923 C CA . ARG A 1 114 ? 0.490 25.195 17.706 1.00 96.44 114 ARG A CA 1
ATOM 924 C C . ARG A 1 114 ? 1.219 24.397 16.626 1.00 96.44 114 ARG A C 1
ATOM 926 O O . ARG A 1 114 ? 1.810 25.009 15.736 1.00 96.44 114 ARG A O 1
ATOM 933 N N . GLU A 1 115 ? 1.216 23.069 16.723 1.00 95.25 115 GLU A N 1
ATOM 934 C CA . GLU A 1 115 ? 1.790 22.178 15.708 1.00 95.25 115 GLU A CA 1
ATOM 935 C C . GLU A 1 115 ? 0.994 22.263 14.412 1.00 95.25 115 GLU A C 1
ATOM 937 O O . GLU A 1 115 ? 1.592 22.516 13.367 1.00 95.25 115 GLU A O 1
ATOM 942 N N . GLN A 1 116 ? -0.337 22.212 14.498 1.00 93.12 116 GLN A N 1
ATOM 943 C CA . GLN A 1 116 ? -1.222 22.365 13.346 1.00 93.12 116 GLN A CA 1
ATOM 944 C C . GLN A 1 116 ? -0.963 23.683 12.595 1.00 93.12 116 GLN A C 1
ATOM 946 O O . GLN A 1 116 ? -0.619 23.666 11.414 1.00 93.12 116 GLN A O 1
ATOM 951 N N . LYS A 1 117 ? -0.983 24.829 13.296 1.00 95.75 117 LYS A N 1
ATOM 952 C CA . LYS A 1 117 ? -0.670 26.147 12.702 1.00 95.75 117 LYS A CA 1
ATOM 953 C C . LYS A 1 117 ? 0.728 26.194 12.086 1.00 95.75 117 LYS A C 1
ATOM 955 O O . LYS A 1 117 ? 0.955 26.871 11.084 1.00 95.75 117 LYS A O 1
ATOM 960 N N . GLN A 1 118 ? 1.698 25.506 12.692 1.00 95.94 118 GLN A N 1
ATOM 961 C CA . GLN A 1 118 ? 3.056 25.447 12.161 1.00 95.94 118 GLN A CA 1
ATOM 962 C C . GLN A 1 118 ? 3.127 24.634 10.863 1.00 95.94 118 GLN A C 1
ATOM 964 O O . GLN A 1 118 ? 3.860 25.031 9.954 1.00 95.94 118 GLN A O 1
ATOM 969 N N . TRP A 1 119 ? 2.421 23.510 10.778 1.00 93.81 119 TRP A N 1
ATOM 970 C CA . TRP A 1 119 ? 2.374 22.687 9.571 1.00 93.81 119 TRP A CA 1
ATOM 971 C C . TRP A 1 119 ? 1.619 23.386 8.444 1.00 93.81 119 TRP A C 1
ATOM 973 O O . TRP A 1 119 ? 2.145 23.446 7.335 1.00 93.81 119 TRP A O 1
ATOM 983 N N . GLU A 1 120 ? 0.497 24.043 8.740 1.00 93.50 120 GLU A N 1
ATOM 984 C CA . GLU A 1 120 ? -0.242 24.883 7.787 1.00 93.50 120 GLU A CA 1
ATOM 985 C C . GLU A 1 120 ? 0.636 26.006 7.219 1.00 93.50 120 GLU A C 1
ATOM 987 O O . GLU A 1 120 ? 0.757 26.158 6.002 1.00 93.50 120 GLU A O 1
ATOM 992 N N . ALA A 1 121 ? 1.333 26.751 8.086 1.00 96.62 121 ALA A N 1
ATOM 993 C CA . ALA A 1 121 ? 2.237 27.822 7.663 1.00 96.62 121 ALA A CA 1
ATOM 994 C C . ALA A 1 121 ? 3.392 27.317 6.781 1.00 96.62 121 ALA A C 1
ATOM 996 O O . ALA A 1 121 ? 3.921 28.064 5.957 1.00 96.62 121 ALA A O 1
ATOM 997 N N . ARG A 1 122 ? 3.794 26.053 6.953 1.00 95.50 122 ARG A N 1
ATOM 998 C CA . ARG A 1 122 ? 4.837 25.400 6.152 1.00 95.50 122 ARG A CA 1
ATOM 999 C C . ARG A 1 122 ? 4.290 24.624 4.956 1.00 95.50 122 ARG A C 1
ATOM 1001 O O . ARG A 1 122 ? 5.101 24.169 4.156 1.00 95.50 122 ARG A O 1
ATOM 1008 N N . ARG A 1 123 ? 2.965 24.482 4.831 1.00 93.50 123 ARG A N 1
ATOM 1009 C CA . ARG A 1 123 ? 2.291 23.622 3.846 1.00 93.50 123 ARG A CA 1
ATOM 1010 C C . ARG A 1 123 ? 2.808 22.180 3.885 1.00 93.50 123 ARG A C 1
ATOM 1012 O O . ARG A 1 123 ? 3.144 21.606 2.855 1.00 93.50 123 ARG A O 1
ATOM 1019 N N . VAL A 1 124 ? 2.921 21.629 5.091 1.00 90.62 124 VAL A N 1
ATOM 1020 C CA . VAL A 1 124 ? 3.366 20.250 5.322 1.00 90.62 124 VAL A CA 1
ATOM 1021 C C . VAL A 1 124 ? 2.164 19.402 5.711 1.00 90.62 124 VAL A C 1
ATOM 1023 O O . VAL A 1 124 ? 1.491 19.725 6.684 1.00 90.62 124 VAL A O 1
ATOM 1026 N N . ALA A 1 125 ? 1.949 18.313 4.981 1.00 88.69 125 ALA A N 1
ATOM 1027 C CA . ALA A 1 125 ? 1.099 17.203 5.392 1.00 88.69 125 ALA A CA 1
ATOM 1028 C C . ALA A 1 125 ? 2.000 15.988 5.629 1.00 88.69 125 ALA A C 1
ATOM 1030 O O . ALA A 1 125 ? 2.900 15.719 4.829 1.00 88.69 125 ALA A O 1
ATOM 1031 N N . HIS A 1 126 ? 1.794 15.286 6.741 1.00 91.81 126 HIS A N 1
ATOM 1032 C CA . HIS A 1 126 ? 2.524 14.054 7.031 1.00 91.81 126 HIS A CA 1
ATOM 1033 C C . HIS A 1 126 ? 1.709 12.880 6.512 1.00 91.81 126 HIS A C 1
ATOM 1035 O O . HIS A 1 126 ? 0.544 12.753 6.854 1.00 91.81 126 HIS A O 1
ATOM 1041 N N . SER A 1 127 ? 2.323 12.033 5.699 1.00 91.56 127 SER A N 1
ATOM 1042 C CA . SER A 1 127 ? 1.754 10.763 5.247 1.00 91.56 127 SER A CA 1
ATOM 1043 C C . SER A 1 127 ? 2.918 9.777 5.188 1.00 91.56 127 SER A C 1
ATOM 1045 O O . SER A 1 127 ? 3.570 9.676 4.145 1.00 91.56 127 SER A O 1
ATOM 1047 N N . PRO A 1 128 ? 3.300 9.169 6.326 1.00 91.94 128 PRO A N 1
ATOM 1048 C CA . PRO A 1 128 ? 4.401 8.218 6.348 1.00 91.94 128 PRO A CA 1
ATOM 1049 C C . PRO A 1 128 ? 4.078 7.027 5.440 1.00 91.94 128 PRO A C 1
ATOM 1051 O O . PRO A 1 128 ? 2.915 6.695 5.227 1.00 91.94 128 PRO A O 1
ATOM 1054 N N . ARG A 1 129 ? 5.121 6.395 4.899 1.00 91.50 129 ARG A N 1
ATOM 1055 C CA . ARG A 1 129 ? 5.006 5.067 4.297 1.00 91.50 129 ARG A CA 1
ATOM 1056 C C . ARG A 1 129 ? 5.379 4.055 5.384 1.00 91.50 129 ARG A C 1
ATOM 1058 O O . ARG A 1 129 ? 6.495 4.180 5.899 1.00 91.50 129 ARG A O 1
ATOM 1065 N N . PRO A 1 130 ? 4.485 3.131 5.768 1.00 94.62 130 PRO A N 1
ATOM 1066 C CA . PRO A 1 130 ? 4.831 2.075 6.709 1.00 94.62 130 PRO A CA 1
ATOM 1067 C C . PRO A 1 130 ? 5.859 1.121 6.085 1.00 94.62 130 PRO A C 1
ATOM 1069 O O . PRO A 1 130 ? 5.989 1.037 4.861 1.00 94.62 130 PRO A O 1
ATOM 1072 N N . THR A 1 131 ? 6.588 0.420 6.946 1.00 95.69 131 THR A N 1
ATOM 1073 C CA . THR A 1 131 ? 7.419 -0.724 6.567 1.00 95.69 131 THR A CA 1
ATOM 1074 C C . THR A 1 131 ? 6.814 -1.936 7.244 1.00 95.69 131 THR A C 1
ATOM 1076 O O . THR A 1 131 ? 6.744 -1.962 8.476 1.00 95.69 131 THR A O 1
ATOM 1079 N N . ASP A 1 132 ? 6.382 -2.917 6.461 1.00 96.81 132 ASP A N 1
ATOM 1080 C CA . ASP A 1 132 ? 5.910 -4.171 7.027 1.00 96.81 132 ASP A CA 1
ATOM 1081 C C . ASP A 1 132 ? 7.079 -4.915 7.657 1.00 96.81 132 ASP A C 1
ATOM 1083 O O . ASP A 1 132 ? 8.212 -4.859 7.176 1.00 96.81 132 ASP A O 1
ATOM 1087 N N . PHE A 1 133 ? 6.823 -5.621 8.750 1.00 96.75 133 PHE A N 1
ATOM 1088 C CA . PHE A 1 133 ? 7.845 -6.433 9.386 1.00 96.75 133 PHE A CA 1
ATOM 1089 C C . PHE A 1 133 ? 7.227 -7.563 10.203 1.00 96.75 133 PHE A C 1
ATOM 1091 O O . PHE A 1 133 ? 6.044 -7.535 10.541 1.00 96.75 133 PHE A O 1
ATOM 1098 N N . TYR A 1 134 ? 8.052 -8.543 10.558 1.00 95.38 134 TYR A N 1
ATOM 1099 C CA . TYR A 1 134 ? 7.742 -9.480 11.633 1.00 95.38 134 TYR A CA 1
ATOM 1100 C C . TYR A 1 134 ? 8.936 -9.624 12.584 1.00 95.38 134 TYR A C 1
ATOM 1102 O O . TYR A 1 134 ? 10.089 -9.371 12.213 1.00 95.38 134 TYR A O 1
ATOM 1110 N N . VAL A 1 135 ? 8.667 -10.032 13.827 1.00 95.50 135 VAL A N 1
ATOM 1111 C CA . VAL A 1 135 ? 9.699 -10.259 14.849 1.00 95.50 135 VAL A CA 1
ATOM 1112 C C . VAL A 1 135 ? 10.252 -11.678 14.716 1.00 95.50 135 VAL A C 1
ATOM 1114 O O . VAL A 1 135 ? 9.567 -12.661 14.990 1.00 95.50 135 VAL A O 1
ATOM 1117 N N . LYS A 1 136 ? 11.523 -11.791 14.323 1.00 94.12 136 LYS A N 1
ATOM 1118 C CA . LYS A 1 136 ? 12.266 -13.062 14.270 1.00 94.12 136 LYS A CA 1
ATOM 1119 C C . LYS A 1 136 ? 12.645 -13.553 15.656 1.00 94.12 136 LYS A C 1
ATOM 1121 O O . LYS A 1 136 ? 12.643 -14.750 15.931 1.00 94.12 136 LYS A O 1
ATOM 1126 N N . SER A 1 137 ? 13.050 -12.615 16.505 1.00 94.69 137 SER A N 1
ATOM 1127 C CA . SER A 1 137 ? 13.499 -12.889 17.861 1.00 94.69 137 SER A CA 1
ATOM 1128 C C . SER A 1 137 ? 13.284 -11.663 18.732 1.00 94.69 137 SER A C 1
ATOM 1130 O O . SER A 1 137 ? 13.872 -10.610 18.490 1.00 94.69 137 SER A O 1
ATOM 1132 N N . GLU A 1 138 ? 12.528 -11.845 19.811 1.00 94.25 138 GLU A N 1
ATOM 1133 C CA . GLU A 1 138 ? 12.382 -10.849 20.879 1.00 94.25 138 GLU A CA 1
ATOM 1134 C C . GLU A 1 138 ? 13.732 -10.492 21.513 1.00 94.25 138 GLU A C 1
ATOM 1136 O O . GLU A 1 138 ? 13.992 -9.354 21.908 1.00 94.25 138 GLU A O 1
ATOM 1141 N N . LEU A 1 139 ? 14.652 -11.461 21.576 1.00 93.31 139 LEU A N 1
ATOM 1142 C CA . LEU A 1 139 ? 16.000 -11.201 22.052 1.00 93.31 139 LEU A CA 1
ATOM 1143 C C . LEU A 1 139 ? 16.730 -10.292 21.054 1.00 93.31 139 LEU A C 1
ATOM 1145 O O . LEU A 1 139 ? 16.931 -10.668 19.900 1.00 93.31 139 LEU A O 1
ATOM 1149 N N . PHE A 1 140 ? 17.147 -9.116 21.532 1.00 93.56 140 PHE A N 1
ATOM 1150 C CA . PHE A 1 140 ? 17.735 -8.021 20.744 1.00 93.56 140 PHE A CA 1
ATOM 1151 C C . PHE A 1 140 ? 16.816 -7.416 19.677 1.00 93.56 140 PHE A C 1
ATOM 1153 O O . PHE A 1 140 ? 17.310 -6.654 18.849 1.00 93.56 140 PHE A O 1
ATOM 1160 N N . TYR A 1 141 ? 15.516 -7.718 19.727 1.00 92.94 141 TYR A N 1
ATOM 1161 C CA . TYR A 1 141 ? 14.507 -7.185 18.818 1.00 92.94 141 TYR A CA 1
ATOM 1162 C C . TYR A 1 141 ? 14.914 -7.299 17.343 1.00 92.94 141 TYR A C 1
ATOM 1164 O O . TYR A 1 141 ? 15.110 -6.316 16.628 1.00 92.94 141 TYR A O 1
ATOM 1172 N N . GLN A 1 142 ? 15.139 -8.537 16.911 1.00 95.12 142 GLN A N 1
ATOM 1173 C CA . GLN A 1 142 ? 15.509 -8.829 15.535 1.00 95.12 142 GLN A CA 1
ATOM 1174 C C . GLN A 1 142 ? 14.246 -8.956 14.696 1.00 95.12 142 GLN A C 1
ATOM 1176 O O . GLN A 1 142 ? 13.403 -9.814 14.967 1.00 95.12 142 GLN A O 1
ATOM 1181 N N . THR A 1 143 ? 14.145 -8.139 13.657 1.00 96.12 143 THR A N 1
ATOM 1182 C CA . THR A 1 143 ? 13.015 -8.118 12.729 1.00 96.12 143 THR A CA 1
ATOM 1183 C C . THR A 1 143 ? 13.452 -8.519 11.321 1.00 96.12 143 THR A C 1
ATOM 1185 O O . THR A 1 143 ? 14.642 -8.511 10.991 1.00 96.12 143 THR A O 1
ATOM 1188 N N . ALA A 1 144 ? 12.491 -8.916 10.493 1.00 96.81 144 ALA A N 1
ATOM 1189 C CA . ALA A 1 144 ? 12.637 -8.931 9.040 1.00 96.81 144 ALA A CA 1
ATOM 1190 C C . ALA A 1 144 ? 11.662 -7.933 8.442 1.00 96.81 144 ALA A C 1
ATOM 1192 O O . ALA A 1 144 ? 10.480 -7.978 8.772 1.00 96.81 144 ALA A O 1
ATOM 1193 N N . GLU A 1 145 ? 12.164 -7.070 7.565 1.00 97.75 145 GLU A N 1
ATOM 1194 C CA . GLU A 1 145 ? 11.324 -6.151 6.804 1.00 97.75 145 GLU A CA 1
ATOM 1195 C C . GLU A 1 145 ? 10.661 -6.885 5.632 1.00 97.75 145 GLU A C 1
ATOM 1197 O O . GLU A 1 145 ? 11.212 -7.850 5.085 1.00 97.75 145 GLU A O 1
ATOM 1202 N N . GLY A 1 146 ? 9.471 -6.422 5.269 1.00 97.75 146 GLY A N 1
ATOM 1203 C CA . GLY A 1 146 ? 8.664 -6.901 4.160 1.00 97.75 146 GLY A CA 1
ATOM 1204 C C . GLY A 1 146 ? 8.042 -5.751 3.374 1.00 97.75 146 GLY A C 1
ATOM 1205 O O . GLY A 1 146 ? 8.160 -4.577 3.738 1.00 97.75 146 GLY A O 1
ATOM 1206 N N . ASP A 1 147 ? 7.432 -6.104 2.254 1.00 97.50 147 ASP A N 1
ATOM 1207 C CA . ASP A 1 147 ? 6.662 -5.211 1.388 1.00 97.50 147 ASP A CA 1
ATOM 1208 C C . ASP A 1 147 ? 5.641 -6.089 0.648 1.00 97.50 147 ASP A C 1
ATOM 1210 O O . ASP A 1 147 ? 5.894 -7.266 0.354 1.00 97.50 147 ASP A O 1
ATOM 1214 N N . GLY A 1 148 ? 4.478 -5.528 0.345 1.00 97.06 148 GLY A N 1
ATOM 1215 C CA . GLY A 1 148 ? 3.352 -6.310 -0.142 1.00 97.06 148 GLY A CA 1
ATOM 1216 C C . GLY A 1 148 ? 2.338 -5.506 -0.934 1.00 97.06 148 GLY A C 1
ATOM 1217 O O . GLY A 1 148 ? 2.461 -4.295 -1.131 1.00 97.06 148 GLY A O 1
ATOM 1218 N N . PHE A 1 149 ? 1.319 -6.206 -1.420 1.00 97.62 149 PHE A N 1
ATOM 1219 C CA . PHE A 1 149 ? 0.210 -5.599 -2.143 1.00 97.62 149 PHE A CA 1
ATOM 1220 C C . PHE A 1 149 ? -1.079 -6.406 -2.001 1.00 97.62 149 PHE A C 1
ATOM 1222 O O . PHE A 1 149 ? -1.093 -7.577 -1.622 1.00 97.62 149 PHE A O 1
ATOM 1229 N N . ASN A 1 150 ? -2.181 -5.771 -2.391 1.00 98.19 150 ASN A N 1
ATOM 1230 C CA . ASN A 1 150 ? -3.498 -6.389 -2.411 1.00 98.19 150 ASN A CA 1
ATOM 1231 C C . ASN A 1 150 ? -3.725 -7.220 -3.689 1.00 98.19 150 ASN A C 1
ATOM 1233 O O . ASN A 1 150 ? -3.404 -6.780 -4.796 1.00 98.19 150 ASN A O 1
ATOM 1237 N N . ILE A 1 151 ? -4.304 -8.413 -3.538 1.00 98.62 151 ILE A N 1
ATOM 1238 C CA . ILE A 1 151 ? -4.643 -9.349 -4.626 1.00 98.62 151 ILE A CA 1
ATOM 1239 C C . ILE A 1 151 ? -5.864 -10.196 -4.232 1.00 98.62 151 ILE A C 1
ATOM 1241 O O . ILE A 1 151 ? -6.196 -10.281 -3.049 1.00 98.62 151 ILE A O 1
ATOM 1245 N N . PHE A 1 152 ? -6.560 -10.819 -5.191 1.00 98.69 152 PHE A N 1
ATOM 1246 C CA . PHE A 1 152 ? -7.616 -11.772 -4.850 1.00 98.69 152 PHE A CA 1
ATOM 1247 C C . PHE A 1 152 ? -7.073 -13.189 -4.675 1.00 98.69 152 PHE A C 1
ATOM 1249 O O . PHE A 1 152 ? -6.194 -13.629 -5.416 1.00 98.69 152 PHE A O 1
ATOM 1256 N N . MET A 1 153 ? -7.647 -13.921 -3.721 1.00 98.56 153 MET A N 1
ATOM 1257 C CA . MET A 1 153 ? -7.294 -15.309 -3.434 1.00 98.56 153 MET A CA 1
ATOM 1258 C C . MET A 1 153 ? -8.541 -16.176 -3.267 1.00 98.56 153 MET A C 1
ATOM 1260 O O . MET A 1 153 ? -9.498 -15.791 -2.590 1.00 98.56 153 MET A O 1
ATOM 1264 N N . LYS A 1 154 ? -8.518 -17.377 -3.847 1.00 98.00 154 LYS A N 1
ATOM 1265 C CA . LYS A 1 154 ? -9.467 -18.449 -3.527 1.00 98.00 154 LYS A CA 1
ATOM 1266 C C . LYS A 1 154 ? -8.975 -19.190 -2.293 1.00 98.00 154 LYS A C 1
ATOM 1268 O O . LYS A 1 154 ? -7.878 -19.737 -2.304 1.00 98.00 154 LYS A O 1
ATOM 1273 N N . ASN A 1 155 ? -9.797 -19.256 -1.254 1.00 96.50 155 ASN A N 1
ATOM 1274 C CA . ASN A 1 155 ? -9.488 -20.021 -0.053 1.00 96.50 155 ASN A CA 1
ATOM 1275 C C . ASN A 1 155 ? -10.757 -20.669 0.511 1.00 96.50 155 ASN A C 1
ATOM 1277 O O . ASN A 1 155 ? -11.796 -20.019 0.600 1.00 96.50 155 ASN A O 1
ATOM 1281 N N . GLU A 1 156 ? -10.686 -21.957 0.855 1.00 93.06 156 GLU A N 1
ATOM 1282 C CA . GLU A 1 156 ? -11.793 -22.728 1.455 1.00 93.06 156 GLU A CA 1
ATOM 1283 C C . GLU A 1 156 ? -13.167 -22.550 0.763 1.00 93.06 156 GLU A C 1
ATOM 1285 O O . GLU A 1 156 ? -14.220 -22.522 1.399 1.00 93.06 156 GLU A O 1
ATOM 1290 N N . GLY A 1 157 ? -13.174 -22.425 -0.569 1.00 94.19 157 GLY A N 1
ATOM 1291 C CA . GLY A 1 157 ? -14.401 -22.284 -1.363 1.00 94.19 157 GLY A CA 1
ATOM 1292 C C . GLY A 1 157 ? -15.013 -20.877 -1.394 1.00 94.19 157 GLY A C 1
ATOM 1293 O O . GLY A 1 157 ? -16.108 -20.716 -1.931 1.00 94.19 157 GLY A O 1
ATOM 1294 N N . ALA A 1 158 ? -14.326 -19.864 -0.867 1.00 97.38 158 ALA A N 1
ATOM 1295 C CA . ALA A 1 158 ? -14.690 -18.456 -1.000 1.00 97.38 158 ALA A CA 1
ATOM 1296 C C . ALA A 1 158 ? -13.553 -17.645 -1.645 1.00 97.38 158 ALA A C 1
ATOM 1298 O O . ALA A 1 158 ? -12.416 -18.108 -1.746 1.00 97.38 158 ALA A O 1
ATOM 1299 N N . ASN A 1 159 ? -13.873 -16.431 -2.093 1.00 98.38 159 ASN A N 1
ATOM 1300 C CA . ASN A 1 159 ? -12.896 -15.496 -2.643 1.00 98.38 159 ASN A CA 1
ATOM 1301 C C . ASN A 1 159 ? -12.659 -14.363 -1.652 1.00 98.38 159 ASN A C 1
ATOM 1303 O O . ASN A 1 159 ? -13.608 -13.853 -1.053 1.00 98.38 159 ASN A O 1
ATOM 1307 N N . TYR A 1 160 ? -11.408 -13.953 -1.516 1.00 98.56 160 TYR A N 1
ATOM 1308 C CA . TYR A 1 160 ? -10.980 -12.943 -0.563 1.00 98.56 160 TYR A CA 1
ATOM 1309 C C . TYR A 1 160 ? -10.172 -11.864 -1.266 1.00 98.56 160 TYR A C 1
ATOM 1311 O O . TYR A 1 160 ? -9.420 -12.169 -2.189 1.00 98.56 160 TYR A O 1
ATOM 1319 N N . LEU A 1 161 ? -10.310 -10.621 -0.810 1.00 98.62 161 LEU A N 1
ATOM 1320 C CA . LEU A 1 161 ? -9.275 -9.614 -1.009 1.00 98.62 161 LEU A CA 1
ATOM 1321 C C . LEU A 1 161 ? -8.246 -9.802 0.106 1.00 98.62 161 LEU A C 1
ATOM 1323 O O . LEU A 1 161 ? -8.579 -9.615 1.276 1.00 98.62 161 LEU A O 1
ATOM 1327 N N . VAL A 1 162 ? -7.033 -10.198 -0.266 1.00 98.38 162 VAL A N 1
ATOM 1328 C CA . VAL A 1 162 ? -5.938 -10.473 0.667 1.00 98.38 162 VAL A CA 1
ATOM 1329 C C . VAL A 1 162 ? -4.807 -9.476 0.478 1.00 98.38 162 VAL A C 1
ATOM 1331 O O . VAL A 1 162 ? -4.628 -8.939 -0.617 1.00 98.38 162 VAL A O 1
ATOM 1334 N N . HIS A 1 163 ? -4.020 -9.280 1.532 1.00 97.88 163 HIS A N 1
ATOM 1335 C CA . HIS A 1 163 ? -2.744 -8.581 1.439 1.00 97.88 163 HIS A CA 1
ATOM 1336 C C . HIS A 1 163 ? -1.621 -9.629 1.419 1.00 97.88 163 HIS A C 1
ATOM 1338 O O . HIS A 1 163 ? -1.396 -10.332 2.406 1.00 97.88 163 HIS A O 1
ATOM 1344 N N . LEU A 1 164 ? -0.957 -9.766 0.269 1.00 98.38 164 LEU A N 1
ATOM 1345 C CA . LEU A 1 164 ? 0.176 -10.665 0.044 1.00 98.38 164 LEU A CA 1
ATOM 1346 C C . LEU A 1 164 ? 1.467 -9.918 0.376 1.00 98.38 164 LEU A C 1
ATOM 1348 O O . LEU A 1 164 ? 1.785 -8.931 -0.285 1.00 98.38 164 LEU A O 1
ATOM 1352 N N . ASN A 1 165 ? 2.217 -10.412 1.357 1.00 98.25 165 ASN A N 1
ATOM 1353 C CA . ASN A 1 165 ? 3.456 -9.797 1.823 1.00 98.25 165 ASN A CA 1
ATOM 1354 C C . ASN A 1 165 ? 4.636 -10.759 1.682 1.00 98.25 165 ASN A C 1
ATOM 1356 O O . ASN A 1 165 ? 4.522 -11.927 2.059 1.00 98.25 165 ASN A O 1
ATOM 1360 N N . VAL A 1 166 ? 5.765 -10.274 1.167 1.00 98.44 166 VAL A N 1
ATOM 1361 C CA . VAL A 1 166 ? 7.028 -11.017 1.117 1.00 98.44 166 VAL A CA 1
ATOM 1362 C C . VAL A 1 166 ? 8.066 -10.346 2.005 1.00 98.44 166 VAL A C 1
ATOM 1364 O O . VAL A 1 166 ? 8.232 -9.131 1.978 1.00 98.44 166 VAL A O 1
ATOM 1367 N N . TYR A 1 167 ? 8.801 -11.151 2.766 1.00 98.12 167 TYR A N 1
ATOM 1368 C CA . TYR A 1 167 ? 9.862 -10.691 3.654 1.00 98.12 167 TYR A CA 1
ATOM 1369 C C . TYR A 1 167 ? 11.248 -10.912 3.055 1.00 98.12 167 TYR A C 1
ATOM 1371 O O . TYR A 1 167 ? 11.451 -11.762 2.186 1.00 98.12 167 TYR A O 1
ATOM 1379 N N . GLN A 1 168 ? 12.231 -10.173 3.574 1.00 96.81 168 GLN A N 1
ATOM 1380 C CA . GLN A 1 168 ? 13.645 -10.250 3.177 1.00 96.81 168 GLN A CA 1
ATOM 1381 C C . GLN A 1 168 ? 14.221 -11.670 3.118 1.00 96.81 168 GLN A C 1
ATOM 1383 O O . GLN A 1 168 ? 15.118 -11.938 2.327 1.00 96.81 168 GLN A O 1
ATOM 1388 N N . ASP A 1 169 ? 13.744 -12.575 3.967 1.00 96.00 169 ASP A N 1
ATOM 1389 C CA . ASP A 1 169 ? 14.238 -13.950 4.054 1.00 96.00 169 ASP A CA 1
ATOM 1390 C C . ASP A 1 169 ? 13.442 -14.968 3.228 1.00 96.00 169 ASP A C 1
ATOM 1392 O O . ASP A 1 169 ? 13.667 -16.168 3.377 1.00 96.00 169 ASP A O 1
ATOM 1396 N N . GLY A 1 170 ? 12.527 -14.507 2.373 1.00 96.31 170 GLY A N 1
ATOM 1397 C CA . GLY A 1 170 ? 11.724 -15.359 1.500 1.00 96.31 170 GLY A CA 1
ATOM 1398 C C . GLY A 1 170 ? 10.478 -15.952 2.160 1.00 96.31 170 GLY A C 1
ATOM 1399 O O . GLY A 1 170 ? 9.742 -16.689 1.496 1.00 96.31 170 GLY A O 1
ATOM 1400 N N . GLN A 1 171 ? 10.201 -15.636 3.432 1.00 97.62 171 GLN A N 1
ATOM 1401 C CA . GLN A 1 171 ? 8.890 -15.922 4.011 1.00 97.62 171 GLN A CA 1
ATOM 1402 C C . GLN A 1 171 ? 7.816 -15.066 3.345 1.00 97.62 171 GLN A C 1
ATOM 1404 O O . GLN A 1 171 ? 8.044 -13.906 2.999 1.00 97.62 171 GLN A O 1
ATOM 1409 N N . VAL A 1 172 ? 6.634 -15.649 3.188 1.00 98.38 172 VAL A N 1
ATOM 1410 C CA . VAL A 1 172 ? 5.471 -14.994 2.601 1.00 98.38 172 VAL A CA 1
ATOM 1411 C C . VAL A 1 172 ? 4.298 -15.149 3.555 1.00 98.38 172 VAL A C 1
ATOM 1413 O O . VAL A 1 172 ? 4.023 -16.250 4.037 1.00 98.38 172 VAL A O 1
ATOM 1416 N N . MET A 1 173 ? 3.602 -14.046 3.804 1.00 98.12 173 MET A N 1
ATOM 1417 C CA . MET A 1 173 ? 2.393 -14.010 4.619 1.00 98.12 173 MET A CA 1
ATOM 1418 C C . MET A 1 173 ? 1.211 -13.539 3.780 1.00 98.12 173 MET A C 1
ATOM 1420 O O . MET A 1 173 ? 1.309 -12.564 3.035 1.00 98.12 173 MET A O 1
ATOM 1424 N N . ILE A 1 174 ? 0.087 -14.235 3.923 1.00 98.00 174 ILE A N 1
ATOM 1425 C CA . ILE A 1 174 ? -1.203 -13.842 3.366 1.00 98.00 174 ILE A CA 1
ATOM 1426 C C . ILE A 1 174 ? -2.090 -13.383 4.512 1.00 98.00 174 ILE A C 1
ATOM 1428 O O . ILE A 1 174 ? -2.567 -14.204 5.300 1.00 98.00 174 ILE A O 1
ATOM 1432 N N . TYR A 1 175 ? -2.307 -12.075 4.577 1.00 97.19 175 TYR A N 1
ATOM 1433 C CA . TYR A 1 175 ? -3.188 -11.440 5.548 1.00 97.19 175 TYR A CA 1
ATOM 1434 C C . TYR A 1 175 ? -4.600 -11.261 4.988 1.00 97.19 175 TYR A C 1
ATOM 1436 O O . TYR A 1 175 ? -4.848 -11.426 3.790 1.00 97.19 175 TYR A O 1
ATOM 1444 N N . ASN A 1 176 ? -5.526 -10.856 5.858 1.00 95.69 176 ASN A N 1
ATOM 1445 C CA . ASN A 1 176 ? -6.938 -10.628 5.537 1.00 95.69 176 ASN A CA 1
ATOM 1446 C C . ASN A 1 176 ? -7.681 -11.919 5.138 1.00 95.69 176 ASN A C 1
ATOM 1448 O O . ASN A 1 176 ? -8.600 -11.920 4.315 1.00 95.69 176 ASN A O 1
ATOM 1452 N N . LEU A 1 177 ? -7.319 -13.022 5.793 1.00 95.56 177 LEU A N 1
ATOM 1453 C CA . LEU A 1 177 ? -8.049 -14.288 5.790 1.00 95.56 177 LEU A CA 1
ATOM 1454 C C . LEU A 1 177 ? -8.649 -14.560 7.184 1.00 95.56 177 LEU A C 1
ATOM 1456 O O . LEU A 1 177 ? -8.263 -13.921 8.160 1.00 95.56 177 LEU A O 1
ATOM 1460 N N . PRO A 1 178 ? -9.599 -15.507 7.328 1.00 92.25 178 PRO A N 1
ATOM 1461 C CA . PRO A 1 178 ? -10.059 -15.943 8.651 1.00 92.25 178 PRO A CA 1
ATOM 1462 C C . PRO A 1 178 ? -8.919 -16.470 9.533 1.00 92.25 178 PRO A C 1
ATOM 1464 O O . PRO A 1 178 ? -8.960 -16.333 10.753 1.00 92.25 178 PRO A O 1
ATOM 1467 N N . GLN A 1 179 ? -7.916 -17.067 8.892 1.00 93.06 179 GLN A N 1
ATOM 1468 C CA . GLN A 1 179 ? -6.638 -17.427 9.471 1.00 93.06 179 GLN A CA 1
ATOM 1469 C C . GLN A 1 179 ? -5.560 -17.059 8.458 1.00 93.06 179 GLN A C 1
ATOM 1471 O O . GLN A 1 179 ? -5.631 -17.501 7.309 1.00 93.06 179 GLN A O 1
ATOM 1476 N N . ASP A 1 180 ? -4.590 -16.257 8.888 1.00 94.38 180 ASP A N 1
ATOM 1477 C CA . ASP A 1 180 ? -3.468 -15.872 8.039 1.00 94.38 180 ASP A CA 1
ATOM 1478 C C . ASP A 1 180 ? -2.682 -17.112 7.607 1.00 94.38 180 ASP A C 1
ATOM 1480 O O . ASP A 1 180 ? -2.506 -18.068 8.373 1.00 94.38 180 ASP A O 1
ATOM 1484 N N . VAL A 1 181 ? -2.210 -17.092 6.364 1.00 96.69 181 VAL A N 1
ATOM 1485 C CA . VAL A 1 181 ? -1.459 -18.204 5.779 1.00 96.69 181 VAL A CA 1
ATOM 1486 C C . VAL A 1 181 ? 0.002 -17.809 5.677 1.00 96.69 181 VAL A C 1
ATOM 1488 O O . VAL A 1 181 ? 0.338 -16.792 5.078 1.00 96.69 181 VAL A O 1
ATOM 1491 N N . GLN A 1 182 ? 0.871 -18.646 6.234 1.00 97.12 182 GLN A N 1
ATOM 1492 C CA . GLN A 1 182 ? 2.314 -18.538 6.079 1.00 97.12 182 GLN A CA 1
ATOM 1493 C C . GLN A 1 182 ? 2.794 -19.573 5.065 1.00 97.12 182 GLN A C 1
ATOM 1495 O O . GLN A 1 182 ? 2.429 -20.746 5.155 1.00 97.12 182 GLN A O 1
ATOM 1500 N N . CYS A 1 183 ? 3.638 -19.148 4.132 1.00 97.12 183 CYS A N 1
ATOM 1501 C CA . CYS A 1 183 ? 4.283 -20.021 3.156 1.00 97.12 183 CYS A CA 1
ATOM 1502 C C . CYS A 1 183 ? 5.682 -19.496 2.797 1.00 97.12 183 CYS A C 1
ATOM 1504 O O . CYS A 1 183 ? 6.162 -18.505 3.357 1.00 97.12 183 CYS A O 1
ATOM 1506 N N . HIS A 1 184 ? 6.360 -20.185 1.882 1.00 97.06 184 HIS A N 1
ATOM 1507 C CA . HIS A 1 184 ? 7.626 -19.727 1.310 1.00 97.06 184 HIS A CA 1
ATOM 1508 C C . HIS A 1 184 ? 7.420 -19.168 -0.102 1.00 97.06 184 HIS A C 1
ATOM 1510 O O . HIS A 1 184 ? 6.459 -19.527 -0.785 1.00 97.06 184 HIS A O 1
ATOM 1516 N N . LEU A 1 185 ? 8.364 -18.348 -0.569 1.00 96.12 185 LEU A N 1
ATOM 1517 C CA . LEU A 1 185 ? 8.365 -17.747 -1.906 1.00 96.12 185 LEU A CA 1
ATOM 1518 C C . LEU A 1 185 ? 8.033 -18.747 -3.031 1.00 96.12 185 LEU A C 1
ATOM 1520 O O . LEU A 1 185 ? 7.236 -18.448 -3.917 1.00 96.12 185 LEU A O 1
ATOM 1524 N N . ASP A 1 186 ? 8.613 -19.948 -2.982 1.00 95.69 186 ASP A N 1
ATOM 1525 C CA . ASP A 1 186 ? 8.402 -20.992 -3.994 1.00 95.69 186 ASP A CA 1
ATOM 1526 C C . ASP A 1 186 ? 6.963 -21.519 -4.024 1.00 95.69 186 ASP A C 1
ATOM 1528 O O . ASP A 1 186 ? 6.440 -21.808 -5.097 1.00 95.69 186 ASP A O 1
ATOM 1532 N N . GLU A 1 187 ? 6.309 -21.619 -2.866 1.00 96.31 187 GLU A N 1
ATOM 1533 C CA . GLU A 1 187 ? 4.909 -22.041 -2.773 1.00 96.31 187 GLU A CA 1
ATOM 1534 C C . GLU A 1 187 ? 3.982 -20.936 -3.285 1.00 96.31 187 GLU A C 1
ATOM 1536 O O . GLU A 1 187 ? 3.107 -21.199 -4.109 1.00 96.31 187 GLU A O 1
ATOM 1541 N N . ALA A 1 188 ? 4.238 -19.684 -2.891 1.00 97.19 188 ALA A N 1
ATOM 1542 C CA . ALA A 1 188 ? 3.492 -18.530 -3.386 1.00 97.19 188 ALA A CA 1
ATOM 1543 C C . ALA A 1 188 ? 3.578 -18.401 -4.919 1.00 97.19 188 ALA A C 1
ATOM 1545 O O . ALA A 1 188 ? 2.582 -18.092 -5.572 1.00 97.19 188 ALA A O 1
ATOM 1546 N N . ASN A 1 189 ? 4.736 -18.713 -5.515 1.00 97.19 189 ASN A N 1
ATOM 1547 C CA . ASN A 1 189 ? 4.921 -18.729 -6.970 1.00 97.19 189 ASN A CA 1
ATOM 1548 C C . ASN A 1 189 ? 3.987 -19.715 -7.691 1.00 97.19 189 ASN A C 1
ATOM 1550 O O . ASN A 1 189 ? 3.575 -19.440 -8.818 1.00 97.19 189 ASN A O 1
ATOM 1554 N N . VAL A 1 190 ? 3.639 -20.844 -7.065 1.00 97.56 190 VAL A N 1
ATOM 1555 C CA . VAL A 1 190 ? 2.683 -21.805 -7.638 1.00 97.56 190 VAL A CA 1
ATOM 1556 C C . VAL A 1 190 ? 1.277 -21.204 -7.678 1.00 97.56 190 VAL A C 1
ATOM 1558 O O . VAL A 1 190 ? 0.572 -21.377 -8.671 1.00 97.56 190 VAL A O 1
ATOM 1561 N N . TRP A 1 191 ? 0.891 -20.424 -6.665 1.00 97.88 191 TRP A N 1
ATOM 1562 C CA . TRP A 1 191 ? -0.444 -19.820 -6.584 1.00 97.88 191 TRP A CA 1
ATOM 1563 C C . TRP A 1 191 ? -0.722 -18.760 -7.652 1.00 97.88 191 TRP A C 1
ATOM 1565 O O . TRP A 1 191 ? -1.877 -18.575 -8.038 1.00 97.88 191 TRP A O 1
ATOM 1575 N N . PHE A 1 192 ? 0.318 -18.094 -8.164 1.00 97.81 192 PHE A N 1
ATOM 1576 C CA . PHE A 1 192 ? 0.205 -17.219 -9.339 1.00 97.81 192 PHE A CA 1
ATOM 1577 C C . PHE A 1 192 ? -0.080 -17.998 -10.634 1.00 97.81 192 PHE A C 1
ATOM 1579 O O . PHE A 1 192 ? -0.591 -17.421 -11.588 1.00 97.81 192 PHE A O 1
ATOM 1586 N N . GLN A 1 193 ? 0.246 -19.294 -10.685 1.00 96.12 193 GLN A N 1
ATOM 1587 C CA . GLN A 1 193 ? 0.153 -20.123 -11.893 1.00 96.12 193 GLN A CA 1
ATOM 1588 C C . GLN A 1 193 ? -1.086 -21.023 -11.906 1.00 96.12 193 GLN A C 1
ATOM 1590 O O . GLN A 1 193 ? -1.635 -21.302 -12.970 1.00 96.12 193 GLN A O 1
ATOM 1595 N N . ASP A 1 194 ? -1.527 -21.502 -10.741 1.00 96.44 194 ASP A N 1
ATOM 1596 C CA . ASP A 1 194 ? -2.639 -22.453 -10.627 1.00 96.44 194 ASP A CA 1
ATOM 1597 C C . ASP A 1 194 ? -4.026 -21.788 -10.494 1.00 96.44 194 ASP A C 1
ATOM 1599 O O . ASP A 1 194 ? -5.054 -22.471 -10.479 1.00 96.44 194 ASP A O 1
ATOM 1603 N N . GLY A 1 195 ? -4.066 -20.451 -10.440 1.00 95.94 195 GLY A N 1
ATOM 1604 C CA . GLY A 1 195 ? -5.291 -19.659 -10.326 1.00 95.94 195 GLY A CA 1
ATOM 1605 C C . GLY A 1 195 ? -5.866 -19.579 -8.908 1.00 95.94 195 GLY A C 1
ATOM 1606 O O . GLY A 1 195 ? -7.041 -19.206 -8.756 1.00 95.94 195 GLY A O 1
ATOM 1607 N N . THR A 1 196 ? -5.078 -19.945 -7.890 1.00 97.88 196 THR A N 1
ATOM 1608 C CA . THR A 1 196 ? -5.355 -19.658 -6.475 1.00 97.88 196 THR A CA 1
ATOM 1609 C C . THR A 1 196 ? -5.346 -18.153 -6.238 1.00 97.88 196 THR A C 1
ATOM 1611 O O . THR A 1 196 ? -6.311 -17.624 -5.681 1.00 97.88 196 THR A O 1
ATOM 1614 N N . LEU A 1 197 ? -4.304 -17.464 -6.714 1.00 98.56 197 LEU A N 1
ATOM 1615 C CA . LEU A 1 197 ? -4.266 -16.009 -6.821 1.00 98.56 197 LEU A CA 1
ATOM 1616 C C . LEU A 1 197 ? -4.817 -15.578 -8.178 1.00 98.56 197 LEU A C 1
ATOM 1618 O O . LEU A 1 197 ? -4.577 -16.225 -9.198 1.00 98.56 197 LEU A O 1
ATOM 1622 N N . PHE A 1 198 ? -5.576 -14.488 -8.194 1.00 98.38 198 PHE A N 1
ATOM 1623 C CA . PHE A 1 198 ? -6.164 -13.961 -9.420 1.00 98.38 198 PHE A CA 1
ATOM 1624 C C . PHE A 1 198 ? -6.418 -12.454 -9.321 1.00 98.38 198 PHE A C 1
ATOM 1626 O O . PHE A 1 198 ? -6.451 -11.867 -8.239 1.00 98.38 198 PHE A O 1
ATOM 1633 N N . THR A 1 199 ? -6.602 -11.824 -10.476 1.00 97.69 199 THR A N 1
ATOM 1634 C CA . THR A 1 199 ? -6.847 -10.378 -10.600 1.00 97.69 199 THR A CA 1
ATOM 1635 C C . THR A 1 199 ? -8.079 -10.061 -11.449 1.00 97.69 199 THR A C 1
ATOM 1637 O O . THR A 1 199 ? -8.721 -9.032 -11.245 1.00 97.69 199 THR A O 1
ATOM 1640 N N . THR A 1 200 ? -8.444 -10.965 -12.363 1.00 95.94 200 THR A N 1
ATOM 1641 C CA . THR A 1 200 ? -9.546 -10.823 -13.320 1.00 95.94 200 THR A CA 1
ATOM 1642 C C . THR A 1 200 ? -10.603 -11.910 -13.134 1.00 95.94 200 THR A C 1
ATOM 1644 O O . THR A 1 200 ? -10.342 -12.991 -12.602 1.00 95.94 200 THR A O 1
ATOM 1647 N N . PHE A 1 201 ? -11.830 -11.607 -13.556 1.00 96.50 201 PHE A N 1
ATOM 1648 C CA . PHE A 1 201 ? -12.972 -12.519 -13.567 1.00 96.50 201 PHE A CA 1
ATOM 1649 C C . PHE A 1 201 ? -14.059 -11.974 -14.511 1.00 96.50 201 PHE A C 1
ATOM 1651 O O . PHE A 1 201 ? -14.125 -10.771 -14.750 1.00 96.50 201 PHE A O 1
ATOM 1658 N N . ASP A 1 202 ? -14.891 -12.860 -15.061 1.00 94.88 202 ASP A N 1
ATOM 1659 C CA . ASP A 1 202 ? -15.790 -12.619 -16.207 1.00 94.88 202 ASP A CA 1
ATOM 1660 C C . ASP A 1 202 ? -17.284 -12.572 -15.837 1.00 94.88 202 ASP A C 1
ATOM 1662 O O . ASP A 1 202 ? -18.162 -12.746 -16.679 1.00 94.88 202 ASP A O 1
ATOM 1666 N N . ARG A 1 203 ? -17.580 -12.412 -14.547 1.00 95.06 203 ARG A N 1
ATOM 1667 C CA . ARG A 1 203 ? -18.937 -12.352 -13.996 1.00 95.06 203 ARG A CA 1
ATOM 1668 C C . ARG A 1 203 ? -18.925 -11.704 -12.627 1.00 95.06 203 ARG A C 1
ATOM 1670 O O . ARG A 1 203 ? -17.886 -11.634 -11.985 1.00 95.06 203 ARG A O 1
ATOM 1677 N N . GLU A 1 204 ? -20.093 -11.306 -12.139 1.00 97.75 204 GLU A N 1
ATOM 1678 C CA . GLU A 1 204 ? -20.214 -10.813 -10.769 1.00 97.75 204 GLU A CA 1
ATOM 1679 C C . GLU A 1 204 ? -19.696 -11.848 -9.757 1.00 97.75 204 GLU A C 1
ATOM 1681 O O . GLU A 1 204 ? -20.067 -13.026 -9.809 1.00 97.75 204 GLU A O 1
ATOM 1686 N N . LEU A 1 205 ? -18.807 -11.413 -8.862 1.00 98.06 205 LEU A N 1
ATOM 1687 C CA . LEU A 1 205 ? -18.078 -12.299 -7.961 1.00 98.06 205 LEU A CA 1
ATOM 1688 C C . LEU A 1 205 ? -18.194 -11.816 -6.509 1.00 98.06 205 LEU A C 1
ATOM 1690 O O . LEU A 1 205 ? -17.793 -10.687 -6.212 1.00 98.06 205 LEU A O 1
ATOM 1694 N N . PRO A 1 206 ? -18.704 -12.656 -5.589 1.00 98.38 206 PRO A N 1
ATOM 1695 C CA . PRO A 1 206 ? -18.634 -12.387 -4.160 1.00 98.38 206 PRO A CA 1
ATOM 1696 C C . PRO A 1 206 ? -17.183 -12.437 -3.676 1.00 98.38 206 PRO A C 1
ATOM 1698 O O . PRO A 1 206 ? -16.498 -13.451 -3.854 1.00 98.38 206 PRO A O 1
ATOM 1701 N N . ILE A 1 207 ? -16.743 -11.349 -3.055 1.00 98.50 207 ILE A N 1
ATOM 1702 C CA . ILE A 1 207 ? -15.436 -11.146 -2.442 1.00 98.50 207 ILE A CA 1
ATOM 1703 C C . ILE A 1 207 ? -15.634 -10.809 -0.964 1.00 98.50 207 ILE A C 1
ATOM 1705 O O . ILE A 1 207 ? -16.357 -9.880 -0.594 1.00 98.50 207 ILE A O 1
ATOM 1709 N N . ARG A 1 208 ? -14.929 -11.537 -0.105 1.00 98.44 208 ARG A N 1
ATOM 1710 C CA . ARG A 1 208 ? -14.821 -11.238 1.320 1.00 98.44 208 ARG A CA 1
ATOM 1711 C C . ARG A 1 208 ? -13.644 -10.305 1.556 1.00 98.44 208 ARG A C 1
ATOM 1713 O O . ARG A 1 208 ? -12.514 -10.608 1.186 1.00 98.44 208 ARG A O 1
ATOM 1720 N N . MET A 1 209 ? -13.912 -9.181 2.201 1.00 97.00 209 MET A N 1
ATOM 1721 C CA . MET A 1 209 ? -12.906 -8.227 2.651 1.00 97.00 209 MET A CA 1
ATOM 1722 C C . MET A 1 209 ? -12.812 -8.392 4.166 1.00 97.00 209 MET A C 1
ATOM 1724 O O . MET A 1 209 ? -13.625 -7.832 4.911 1.00 97.00 209 MET A O 1
ATOM 1728 N N . ALA A 1 210 ? -11.907 -9.265 4.621 1.00 93.25 210 ALA A N 1
ATOM 1729 C CA . ALA A 1 210 ? -11.800 -9.604 6.037 1.00 93.25 210 ALA A CA 1
ATOM 1730 C C . ALA A 1 210 ? -11.562 -8.336 6.857 1.00 93.25 210 ALA A C 1
ATOM 1732 O O . ALA A 1 210 ? -10.681 -7.556 6.536 1.00 93.25 210 ALA A O 1
ATOM 1733 N N . GLY A 1 211 ? -12.380 -8.116 7.887 1.00 91.19 211 GLY A N 1
ATOM 1734 C CA . GLY A 1 211 ? -12.333 -6.882 8.674 1.00 91.19 211 GLY A CA 1
ATOM 1735 C C . GLY A 1 211 ? -13.152 -5.716 8.110 1.00 91.19 211 GLY A C 1
ATOM 1736 O O . GLY A 1 211 ? -13.194 -4.687 8.762 1.00 91.19 211 GLY A O 1
ATOM 1737 N N . LEU A 1 212 ? -13.858 -5.849 6.980 1.00 95.25 212 LEU A N 1
ATOM 1738 C CA . LEU A 1 212 ? -14.719 -4.780 6.443 1.00 95.25 212 LEU A CA 1
ATOM 1739 C C . LEU A 1 212 ? -16.130 -5.262 6.093 1.00 95.25 212 LEU A C 1
ATOM 1741 O O . LEU A 1 212 ? -17.119 -4.630 6.469 1.00 95.25 212 LEU A O 1
ATOM 1745 N N . GLY A 1 213 ? -16.242 -6.407 5.420 1.00 96.56 213 GLY A N 1
ATOM 1746 C CA . GLY A 1 213 ? -17.527 -6.957 4.999 1.00 96.56 213 GLY A CA 1
ATOM 1747 C C . GLY A 1 213 ? -17.416 -7.934 3.836 1.00 96.56 213 GLY A C 1
ATOM 1748 O O . GLY A 1 213 ? -16.340 -8.431 3.506 1.00 96.56 213 GLY A O 1
ATOM 1749 N N . GLU A 1 214 ? -18.553 -8.205 3.213 1.00 98.00 214 GLU A N 1
ATOM 1750 C CA . GLU A 1 214 ? -18.655 -9.013 1.999 1.00 98.00 214 GLU A CA 1
ATOM 1751 C C . GLU A 1 214 ? -19.314 -8.182 0.902 1.00 98.00 214 GLU A C 1
ATOM 1753 O O . GLU A 1 214 ? -20.295 -7.479 1.153 1.00 98.00 214 GLU A O 1
ATOM 1758 N N . VAL A 1 215 ? -18.760 -8.240 -0.306 1.00 98.25 215 VAL A N 1
ATOM 1759 C CA . VAL A 1 215 ? -19.245 -7.486 -1.462 1.00 98.25 215 VAL A CA 1
ATOM 1760 C C . VAL A 1 215 ? -19.339 -8.376 -2.682 1.00 98.25 215 VAL A C 1
ATOM 1762 O O . VAL A 1 215 ? -18.498 -9.240 -2.890 1.00 98.25 215 VAL A O 1
ATOM 1765 N N . THR A 1 216 ? -20.320 -8.118 -3.533 1.00 98.69 216 THR A N 1
ATOM 1766 C CA . THR A 1 216 ? -20.339 -8.654 -4.893 1.00 98.69 216 THR A CA 1
ATOM 1767 C C . THR A 1 216 ? -19.783 -7.584 -5.819 1.00 98.69 216 THR A C 1
ATOM 1769 O O . THR A 1 216 ? -20.335 -6.483 -5.903 1.00 98.69 216 THR A O 1
ATOM 1772 N N . LEU A 1 217 ? -18.680 -7.890 -6.498 1.00 98.44 217 LEU A N 1
ATOM 1773 C CA . LEU A 1 217 ? -18.029 -6.990 -7.446 1.00 98.44 217 LEU A CA 1
ATOM 1774 C C . LEU A 1 217 ? -18.427 -7.339 -8.877 1.00 98.44 217 LEU A C 1
ATOM 1776 O O . LEU A 1 217 ? -18.580 -8.510 -9.213 1.00 98.44 217 LEU A O 1
ATOM 1780 N N . SER A 1 218 ? -18.577 -6.320 -9.721 1.00 97.88 218 SER A N 1
ATOM 1781 C CA . SER A 1 218 ? -18.697 -6.490 -11.170 1.00 97.88 218 SER A CA 1
ATOM 1782 C C . SER A 1 218 ? -17.419 -7.049 -11.778 1.00 97.88 218 SER A C 1
ATOM 1784 O O . SER A 1 218 ? -16.354 -6.939 -11.173 1.00 97.88 218 SER A O 1
ATOM 1786 N N . GLU A 1 219 ? -17.508 -7.495 -13.033 1.00 96.31 219 GLU A N 1
ATOM 1787 C CA . GLU A 1 219 ? -16.331 -7.599 -13.903 1.00 96.31 219 GLU A CA 1
ATOM 1788 C C . GLU A 1 219 ? -15.447 -6.337 -13.780 1.00 96.31 219 GLU A C 1
ATOM 1790 O O . GLU A 1 219 ? -15.988 -5.225 -13.634 1.00 96.31 219 GLU A O 1
ATOM 1795 N N . PRO A 1 220 ? -14.108 -6.486 -13.802 1.00 94.88 220 PRO A N 1
ATOM 1796 C CA . PRO A 1 220 ? -13.203 -5.356 -13.656 1.00 94.88 220 PRO A CA 1
ATOM 1797 C C . PRO A 1 220 ? -13.414 -4.315 -14.764 1.00 94.88 220 PRO A C 1
ATOM 1799 O O . PRO A 1 220 ? -13.446 -4.647 -15.945 1.00 94.88 220 PRO A O 1
ATOM 1802 N N . LEU A 1 221 ? -13.486 -3.032 -14.394 1.00 94.00 221 LEU A N 1
ATOM 1803 C CA . LEU A 1 221 ? -13.418 -1.919 -15.355 1.00 94.00 221 LEU A CA 1
ATOM 1804 C C . LEU A 1 221 ? -12.033 -1.851 -16.006 1.00 94.00 221 LEU A C 1
ATOM 1806 O O . LEU A 1 221 ? -11.889 -1.537 -17.184 1.00 94.00 221 LEU A O 1
ATOM 1810 N N . TYR A 1 222 ? -11.025 -2.132 -15.188 1.00 94.25 222 TYR A N 1
ATOM 1811 C CA . TYR A 1 222 ? -9.668 -2.491 -15.558 1.00 94.25 222 TYR A CA 1
ATOM 1812 C C . TYR A 1 222 ? -9.102 -3.337 -14.414 1.00 94.25 222 TYR A C 1
ATOM 1814 O O . TYR A 1 222 ? -9.533 -3.198 -13.263 1.00 94.25 222 TYR A O 1
ATOM 1822 N N . ALA A 1 223 ? -8.121 -4.178 -14.718 1.00 95.44 223 ALA A N 1
ATOM 1823 C CA . ALA A 1 223 ? -7.363 -4.925 -13.727 1.00 95.44 223 ALA A CA 1
ATOM 1824 C C . ALA A 1 223 ? -5.925 -5.116 -14.210 1.00 95.44 223 ALA A C 1
ATOM 1826 O O . ALA A 1 223 ? -5.669 -5.110 -15.413 1.00 95.44 223 ALA A O 1
ATOM 1827 N N . ALA A 1 224 ? -4.999 -5.264 -13.268 1.00 95.19 224 ALA A N 1
ATOM 1828 C CA . ALA A 1 224 ? -3.653 -5.723 -13.571 1.00 95.19 224 ALA A CA 1
ATOM 1829 C C . ALA A 1 224 ? -3.699 -7.194 -14.004 1.00 95.19 224 ALA A C 1
ATOM 1831 O O . ALA A 1 224 ? -4.447 -7.988 -13.430 1.00 95.19 224 ALA A O 1
ATOM 1832 N N . GLU A 1 225 ? -2.884 -7.574 -14.981 1.00 95.69 225 GLU A N 1
ATOM 1833 C CA . GLU A 1 225 ? -2.716 -8.982 -15.344 1.00 95.69 225 GLU A CA 1
ATOM 1834 C C . GLU A 1 225 ? -1.972 -9.735 -14.234 1.00 95.69 225 GLU A C 1
ATOM 1836 O O . GLU A 1 225 ? -1.114 -9.175 -13.537 1.00 95.69 225 GLU A O 1
ATOM 1841 N N . ILE A 1 226 ? -2.297 -11.016 -14.056 1.00 97.38 226 ILE A N 1
ATOM 1842 C CA . ILE A 1 226 ? -1.724 -11.830 -12.976 1.00 97.38 226 ILE A CA 1
ATOM 1843 C C . ILE A 1 226 ? -0.205 -11.984 -13.134 1.00 97.38 226 ILE A C 1
ATOM 1845 O O . ILE A 1 226 ? 0.528 -11.941 -12.145 1.00 97.38 226 ILE A O 1
ATOM 1849 N N . GLU A 1 227 ? 0.289 -12.059 -14.370 1.00 96.44 227 GLU A N 1
ATOM 1850 C CA . GLU A 1 227 ? 1.717 -12.113 -14.682 1.00 96.44 227 GLU A CA 1
ATOM 1851 C C . GLU A 1 227 ? 2.440 -10.816 -14.293 1.00 96.44 227 GLU A C 1
ATOM 1853 O O . GLU A 1 227 ? 3.585 -10.859 -13.841 1.00 96.44 227 GLU A O 1
ATOM 1858 N N . GLU A 1 228 ? 1.788 -9.656 -14.415 1.00 96.06 228 GLU A N 1
ATOM 1859 C CA . GLU A 1 228 ? 2.372 -8.372 -14.011 1.00 96.06 228 GLU A CA 1
ATOM 1860 C C . GLU A 1 228 ? 2.423 -8.246 -12.480 1.00 96.06 228 GLU A C 1
ATOM 1862 O O . GLU A 1 228 ? 3.428 -7.779 -11.939 1.00 96.06 228 GLU A O 1
ATOM 1867 N N . LYS A 1 229 ? 1.411 -8.760 -11.762 1.00 97.38 229 LYS A N 1
ATOM 1868 C CA . LYS A 1 229 ? 1.468 -8.899 -10.294 1.00 97.38 229 LYS A CA 1
ATOM 1869 C C . LYS A 1 229 ? 2.547 -9.882 -9.847 1.00 97.38 229 LYS A C 1
ATOM 1871 O O . LYS A 1 229 ? 3.197 -9.648 -8.830 1.00 97.38 229 LYS A O 1
ATOM 1876 N N . HIS A 1 230 ? 2.780 -10.956 -10.602 1.00 97.75 230 HIS A N 1
ATOM 1877 C CA . HIS A 1 230 ? 3.869 -11.892 -10.315 1.00 97.75 230 HIS A CA 1
ATOM 1878 C C . HIS A 1 230 ? 5.245 -11.236 -10.494 1.00 97.75 230 HIS A C 1
ATOM 1880 O O . HIS A 1 230 ? 6.117 -11.395 -9.638 1.00 97.75 230 HIS A O 1
ATOM 1886 N N . LYS A 1 231 ? 5.438 -10.432 -11.550 1.00 96.56 231 LYS A N 1
ATOM 1887 C CA . LYS A 1 231 ? 6.661 -9.625 -11.721 1.00 96.56 231 LYS A CA 1
ATOM 1888 C C . LYS A 1 231 ? 6.866 -8.662 -10.552 1.00 96.56 231 LYS A C 1
ATOM 1890 O O . LYS A 1 231 ? 7.972 -8.605 -10.023 1.00 96.56 231 LYS A O 1
ATOM 1895 N N . GLU A 1 232 ? 5.818 -7.945 -10.142 1.00 96.75 232 GLU A N 1
ATOM 1896 C CA . GLU A 1 232 ? 5.854 -7.031 -8.992 1.00 96.75 232 GLU A CA 1
ATOM 1897 C C . GLU A 1 232 ? 6.267 -7.766 -7.711 1.00 96.75 232 GLU A C 1
ATOM 1899 O O . GLU A 1 232 ? 7.189 -7.331 -7.028 1.00 96.75 232 GLU A O 1
ATOM 1904 N N . PHE A 1 233 ? 5.674 -8.931 -7.435 1.00 97.69 233 PHE A N 1
ATOM 1905 C CA . PHE A 1 233 ? 6.010 -9.765 -6.277 1.00 97.69 233 PHE A CA 1
ATOM 1906 C C . PHE A 1 233 ? 7.495 -10.152 -6.232 1.00 97.69 233 PHE A C 1
ATOM 1908 O O . PHE A 1 233 ? 8.158 -10.014 -5.202 1.00 97.69 233 PHE A O 1
ATOM 1915 N N . MET A 1 234 ? 8.049 -10.579 -7.369 1.00 97.00 234 MET A N 1
ATOM 1916 C CA . MET A 1 234 ? 9.470 -10.921 -7.466 1.00 97.00 234 MET A CA 1
ATOM 1917 C C . MET A 1 234 ? 10.381 -9.694 -7.319 1.00 97.00 234 MET A C 1
ATOM 1919 O O . MET A 1 234 ? 11.482 -9.808 -6.773 1.00 97.00 234 MET A O 1
ATOM 1923 N N . ASP A 1 235 ? 9.948 -8.529 -7.802 1.00 96.38 235 ASP A N 1
ATOM 1924 C CA . ASP A 1 235 ? 10.708 -7.280 -7.706 1.00 96.38 235 ASP A CA 1
ATOM 1925 C C . ASP A 1 235 ? 10.723 -6.721 -6.274 1.00 96.38 235 ASP A C 1
ATOM 1927 O O . ASP A 1 235 ? 11.757 -6.224 -5.823 1.00 96.38 235 ASP A O 1
ATOM 1931 N N . LEU A 1 236 ? 9.630 -6.889 -5.516 1.00 96.88 236 LEU A N 1
ATOM 1932 C CA . LEU A 1 236 ? 9.578 -6.567 -4.085 1.00 96.88 236 LEU A CA 1
ATOM 1933 C C . LEU A 1 236 ? 10.627 -7.360 -3.295 1.00 96.88 236 LEU A C 1
ATOM 1935 O O . LEU A 1 236 ? 11.416 -6.772 -2.555 1.00 96.88 236 LEU A O 1
ATOM 1939 N N . HIS A 1 237 ? 10.714 -8.675 -3.510 1.00 97.25 237 HIS A N 1
ATOM 1940 C CA . HIS A 1 237 ? 11.711 -9.511 -2.833 1.00 97.25 237 HIS A CA 1
ATOM 1941 C C . HIS A 1 237 ? 13.159 -9.106 -3.173 1.00 97.25 237 HIS A C 1
ATOM 1943 O O . HIS A 1 237 ? 14.022 -9.066 -2.291 1.00 97.25 237 HIS A O 1
ATOM 1949 N N . LYS A 1 238 ? 13.436 -8.747 -4.435 1.00 96.56 238 LYS A N 1
ATOM 1950 C CA . LYS A 1 238 ? 14.747 -8.220 -4.857 1.00 96.56 238 LYS A CA 1
ATOM 1951 C C . LYS A 1 238 ? 15.094 -6.915 -4.154 1.00 96.56 238 LYS A C 1
ATOM 1953 O O . LYS A 1 238 ? 16.179 -6.785 -3.588 1.00 96.56 238 LYS A O 1
ATOM 1958 N N . LYS A 1 239 ? 14.156 -5.966 -4.162 1.00 96.00 239 LYS A N 1
ATOM 1959 C CA . LYS A 1 239 ? 14.299 -4.658 -3.516 1.00 96.00 239 LYS A CA 1
ATOM 1960 C C . LYS A 1 239 ? 14.622 -4.809 -2.031 1.00 96.00 239 LYS A C 1
ATOM 1962 O O . LYS A 1 239 ? 15.533 -4.151 -1.533 1.00 96.00 239 LYS A O 1
ATOM 1967 N N . LEU A 1 240 ? 13.917 -5.705 -1.340 1.00 96.56 240 LEU A N 1
ATOM 1968 C CA . LEU A 1 240 ? 14.138 -6.009 0.076 1.00 96.56 240 LEU A CA 1
ATOM 1969 C C . LEU A 1 240 ? 15.554 -6.540 0.354 1.00 96.56 240 LEU A C 1
ATOM 1971 O O . LEU A 1 240 ? 16.126 -6.235 1.400 1.00 96.56 240 LEU A O 1
ATOM 1975 N N . ASN A 1 241 ? 16.142 -7.266 -0.598 1.00 96.56 241 ASN A N 1
ATOM 1976 C CA . ASN A 1 241 ? 17.510 -7.787 -0.534 1.00 96.56 241 ASN A CA 1
ATOM 1977 C C . ASN A 1 241 ? 18.578 -6.816 -1.081 1.00 96.56 241 ASN A C 1
ATOM 1979 O O . ASN A 1 241 ? 19.751 -7.175 -1.190 1.00 96.56 241 ASN A O 1
ATOM 1983 N N . GLY A 1 242 ? 18.202 -5.572 -1.404 1.00 95.38 242 GLY A N 1
ATOM 1984 C CA . GLY A 1 242 ? 19.118 -4.552 -1.923 1.00 95.38 242 GLY A CA 1
ATOM 1985 C C . GLY A 1 242 ? 19.600 -4.811 -3.354 1.00 95.38 242 GLY A C 1
ATOM 1986 O O . GLY A 1 242 ? 20.590 -4.215 -3.787 1.00 95.38 242 GLY A O 1
ATOM 1987 N N . GLU A 1 243 ? 18.929 -5.700 -4.086 1.00 96.12 243 GLU A N 1
ATOM 1988 C CA . GLU A 1 243 ? 19.156 -5.902 -5.513 1.00 96.12 243 GLU A CA 1
ATOM 1989 C C . GLU A 1 243 ? 18.473 -4.798 -6.331 1.00 96.12 243 GLU A C 1
ATOM 1991 O O . GLU A 1 243 ? 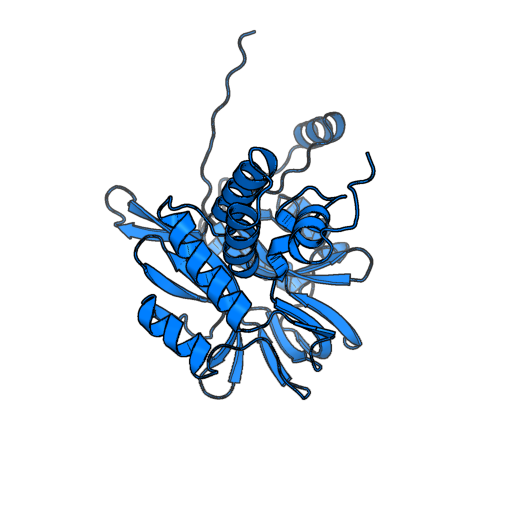17.502 -4.182 -5.889 1.00 96.12 243 GLU A O 1
ATOM 1996 N N . LYS A 1 244 ? 18.968 -4.558 -7.553 1.00 95.31 244 LYS A N 1
ATOM 1997 C CA . LYS A 1 244 ? 18.332 -3.601 -8.463 1.00 95.31 244 LYS A CA 1
ATOM 1998 C C . LYS A 1 244 ? 16.957 -4.106 -8.883 1.00 95.31 244 LYS A C 1
ATOM 2000 O O . LYS A 1 244 ? 16.822 -5.226 -9.380 1.00 95.31 244 LYS A O 1
ATOM 2005 N N . THR A 1 245 ? 15.972 -3.233 -8.743 1.00 95.88 245 THR A N 1
ATOM 2006 C CA . THR A 1 245 ? 14.612 -3.438 -9.248 1.00 95.88 245 THR A CA 1
ATOM 2007 C C . THR A 1 245 ? 14.584 -3.412 -10.773 1.00 95.88 245 THR A C 1
ATOM 2009 O O . THR A 1 245 ? 15.454 -2.814 -11.416 1.00 95.88 245 THR A O 1
ATOM 2012 N N . ALA A 1 246 ? 13.556 -4.003 -11.380 1.00 95.44 246 ALA A N 1
ATOM 2013 C CA . ALA A 1 246 ? 13.334 -3.924 -12.823 1.00 95.44 246 ALA A CA 1
ATOM 2014 C C . ALA A 1 246 ? 13.278 -2.464 -13.309 1.00 95.44 246 ALA A C 1
ATOM 2016 O O . ALA A 1 246 ? 13.787 -2.142 -14.385 1.00 95.44 246 ALA A O 1
ATOM 2017 N N . LEU A 1 247 ? 12.710 -1.570 -12.493 1.00 94.56 247 LEU A N 1
ATOM 2018 C CA . LEU A 1 247 ? 12.616 -0.140 -12.777 1.00 94.56 247 LEU A CA 1
ATOM 2019 C C . LEU A 1 247 ? 14.007 0.520 -12.820 1.00 94.56 247 LEU A C 1
ATOM 2021 O O . LEU A 1 247 ? 14.316 1.251 -13.764 1.00 94.56 247 LEU A O 1
ATOM 2025 N N . GLU A 1 248 ? 14.874 0.234 -11.846 1.00 95.31 248 GLU A N 1
ATOM 2026 C CA . GLU A 1 248 ? 16.259 0.729 -11.826 1.00 95.31 248 GLU A CA 1
ATOM 2027 C C . GLU A 1 248 ? 17.088 0.160 -12.980 1.00 95.31 248 GLU A C 1
ATOM 2029 O O . GLU A 1 248 ? 17.767 0.913 -13.678 1.00 95.31 248 GLU A O 1
ATOM 2034 N N . GLU A 1 249 ? 16.987 -1.146 -13.240 1.00 96.88 249 GLU A N 1
ATOM 2035 C CA . GLU A 1 249 ? 17.661 -1.776 -14.378 1.00 96.88 249 GLU A CA 1
ATOM 2036 C C . GLU A 1 249 ? 17.221 -1.171 -15.721 1.00 96.88 249 GLU A C 1
ATOM 2038 O O . GLU A 1 249 ? 18.038 -1.012 -16.633 1.00 96.88 249 GLU A O 1
ATOM 2043 N N . CYS A 1 250 ? 15.937 -0.830 -15.860 1.00 97.50 250 CYS A N 1
ATOM 2044 C CA . CYS A 1 250 ? 15.403 -0.186 -17.054 1.00 97.50 250 CYS A CA 1
ATOM 2045 C C . CYS A 1 250 ? 15.914 1.251 -17.207 1.00 97.50 250 CYS A C 1
ATOM 2047 O O . CYS A 1 250 ? 16.279 1.649 -18.315 1.00 97.50 250 CYS A O 1
ATOM 2049 N N . ARG A 1 251 ? 15.992 2.024 -16.116 1.00 96.44 251 ARG A N 1
ATOM 2050 C CA . ARG A 1 251 ? 16.578 3.376 -16.136 1.00 96.44 251 ARG A CA 1
ATOM 2051 C C . ARG A 1 251 ? 18.055 3.347 -16.524 1.00 96.44 251 ARG A C 1
ATOM 2053 O O . ARG A 1 251 ? 18.476 4.147 -17.355 1.00 96.44 251 ARG A O 1
ATOM 2060 N N . ASP A 1 252 ? 18.823 2.392 -16.004 1.00 96.88 252 ASP A N 1
ATOM 2061 C CA . ASP A 1 252 ? 20.226 2.208 -16.393 1.00 96.88 252 ASP A CA 1
ATOM 2062 C C . ASP A 1 252 ? 20.365 1.892 -17.889 1.00 96.88 252 ASP A C 1
ATOM 2064 O O . ASP A 1 252 ? 21.182 2.497 -18.586 1.00 96.88 252 ASP A O 1
ATOM 2068 N N . ALA A 1 253 ? 19.542 0.975 -18.410 1.00 97.19 253 ALA A N 1
ATOM 2069 C CA . ALA A 1 253 ? 19.531 0.647 -19.836 1.00 97.19 253 ALA A CA 1
ATOM 2070 C C . ALA A 1 253 ? 19.135 1.852 -20.705 1.00 97.19 253 ALA A C 1
ATOM 2072 O O . ALA A 1 253 ? 19.680 2.043 -21.793 1.00 97.19 253 ALA A O 1
ATOM 2073 N N . TYR A 1 254 ? 18.222 2.685 -20.208 1.00 96.88 254 TYR A N 1
ATOM 2074 C CA . TYR A 1 254 ? 17.798 3.906 -20.877 1.00 96.88 254 TYR A CA 1
ATOM 2075 C C . TYR A 1 254 ? 18.937 4.926 -20.957 1.00 96.88 254 TYR A C 1
ATOM 2077 O O . TYR A 1 254 ? 19.204 5.448 -22.039 1.00 96.88 254 TYR A O 1
ATOM 2085 N N . TYR A 1 255 ? 19.679 5.146 -19.868 1.00 96.38 255 TYR A N 1
ATOM 2086 C CA . TYR A 1 255 ? 20.856 6.019 -19.895 1.00 96.38 255 TYR A CA 1
ATOM 2087 C C . TYR A 1 255 ? 21.940 5.508 -20.849 1.00 96.38 255 TYR A C 1
ATOM 2089 O O . TYR A 1 255 ? 22.469 6.291 -21.635 1.00 96.38 255 TYR A O 1
ATOM 2097 N N . LEU A 1 256 ? 22.205 4.198 -20.868 1.00 96.38 256 LEU A N 1
ATOM 2098 C CA . LEU A 1 256 ? 23.154 3.601 -21.814 1.00 96.38 256 LEU A CA 1
ATOM 2099 C C . LEU A 1 256 ? 22.740 3.817 -23.276 1.00 96.38 256 LEU A C 1
ATOM 2101 O O . LEU A 1 256 ? 23.591 4.109 -24.118 1.00 96.38 256 LEU A O 1
ATOM 2105 N N . TYR A 1 257 ? 21.444 3.709 -23.582 1.00 96.19 257 TYR A N 1
ATOM 2106 C CA . TYR A 1 257 ? 20.930 4.026 -24.913 1.00 96.19 257 TYR A CA 1
ATOM 2107 C C . TYR A 1 257 ? 21.088 5.515 -25.252 1.00 96.19 257 TYR A C 1
ATOM 2109 O O . TYR A 1 257 ? 21.478 5.840 -26.370 1.00 96.19 257 TYR A O 1
ATOM 2117 N N . LEU A 1 258 ? 20.823 6.426 -24.309 1.00 94.50 258 LEU A N 1
ATOM 2118 C CA . LEU A 1 258 ? 21.009 7.863 -24.540 1.00 94.50 258 LEU A CA 1
ATOM 2119 C C . LEU A 1 258 ? 22.476 8.229 -24.804 1.00 94.50 258 LEU A C 1
ATOM 2121 O O . LEU A 1 258 ? 22.745 9.103 -25.627 1.00 94.50 258 LEU A O 1
ATOM 2125 N N . GLU A 1 259 ? 23.417 7.561 -24.137 1.00 96.56 259 GLU A N 1
ATOM 2126 C CA . GLU A 1 259 ? 24.851 7.731 -24.388 1.00 96.56 259 GLU A CA 1
ATOM 2127 C C . GLU A 1 259 ? 25.272 7.148 -25.743 1.00 96.56 259 GLU A C 1
ATOM 2129 O O . GLU A 1 259 ? 26.092 7.740 -26.446 1.00 96.56 259 GLU A O 1
ATOM 2134 N N . ASN A 1 260 ? 24.710 5.995 -26.121 1.00 95.19 260 ASN A N 1
ATOM 2135 C CA . ASN A 1 260 ? 25.066 5.258 -27.332 1.00 95.19 260 ASN A CA 1
ATOM 2136 C C . ASN A 1 260 ? 23.803 4.757 -28.066 1.00 95.19 260 ASN A C 1
ATOM 2138 O O . ASN A 1 260 ? 23.438 3.585 -27.931 1.00 95.19 260 ASN A O 1
ATOM 2142 N N . PRO A 1 261 ? 23.138 5.602 -28.880 1.00 93.31 261 PRO A N 1
ATOM 2143 C CA . PRO A 1 261 ? 21.847 5.281 -29.493 1.00 93.31 261 PRO A CA 1
ATOM 2144 C C . PRO A 1 261 ? 22.007 4.378 -30.725 1.00 93.31 261 PRO A C 1
ATOM 2146 O O . PRO A 1 261 ? 21.797 4.788 -31.866 1.00 93.31 261 PRO A O 1
ATOM 2149 N N . ILE A 1 262 ? 22.418 3.133 -30.492 1.00 93.44 262 ILE A N 1
ATOM 2150 C CA . ILE A 1 262 ? 22.544 2.079 -31.505 1.00 93.44 262 ILE A CA 1
ATOM 2151 C C . ILE A 1 262 ? 21.551 0.948 -31.236 1.00 93.44 262 ILE A C 1
ATOM 2153 O O . ILE A 1 262 ? 21.113 0.744 -30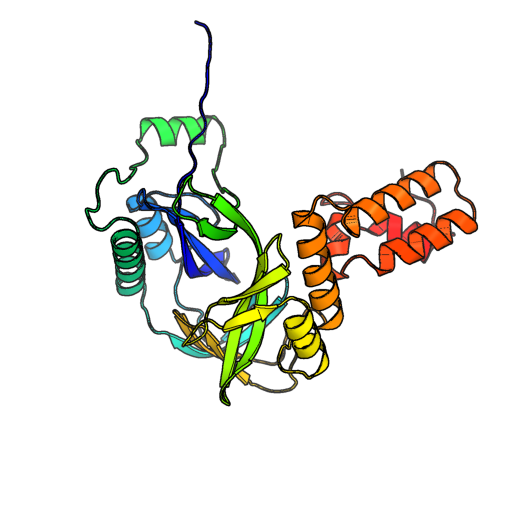.103 1.00 93.44 262 ILE A O 1
ATOM 2157 N N . GLU A 1 263 ? 21.254 0.163 -32.274 1.00 94.06 263 GLU A N 1
ATOM 2158 C CA . GLU A 1 263 ? 20.266 -0.924 -32.217 1.00 94.06 263 GLU A CA 1
ATOM 2159 C C . GLU A 1 263 ? 20.509 -1.904 -31.065 1.00 94.06 263 GLU A C 1
ATOM 2161 O O . GLU A 1 263 ? 19.576 -2.329 -30.393 1.00 94.06 263 GLU A O 1
ATOM 2166 N N . PHE A 1 264 ? 21.778 -2.208 -30.786 1.00 95.94 264 PHE A N 1
ATOM 2167 C CA . PHE A 1 264 ? 22.155 -3.085 -29.684 1.00 95.94 264 PHE A CA 1
ATOM 2168 C C . PHE A 1 264 ? 21.646 -2.580 -28.323 1.00 95.94 264 PHE A C 1
ATOM 2170 O O . PHE A 1 264 ? 21.055 -3.347 -27.565 1.00 95.94 264 PHE A O 1
ATOM 2177 N N . TYR A 1 265 ? 21.844 -1.295 -28.008 1.00 96.44 265 TYR A N 1
ATOM 2178 C CA . TYR A 1 265 ? 21.375 -0.726 -26.742 1.00 96.44 265 TYR A CA 1
ATOM 2179 C C . TYR A 1 265 ? 19.867 -0.472 -26.747 1.00 96.44 265 TYR A C 1
ATOM 2181 O O . TYR A 1 265 ? 19.245 -0.561 -25.691 1.00 96.44 265 TYR A O 1
ATOM 2189 N N . ARG A 1 266 ? 19.264 -0.235 -27.920 1.00 95.81 266 ARG A N 1
ATOM 2190 C CA . ARG A 1 266 ? 17.804 -0.145 -28.058 1.00 95.81 266 ARG A CA 1
ATOM 2191 C C . ARG A 1 266 ? 17.134 -1.461 -27.684 1.00 95.81 266 ARG A C 1
ATOM 2193 O O . ARG A 1 266 ? 16.199 -1.472 -26.894 1.00 95.81 266 ARG A O 1
ATOM 2200 N N . GLU A 1 267 ? 17.654 -2.568 -28.201 1.00 96.69 267 GLU A N 1
ATOM 2201 C CA . GLU A 1 267 ? 17.132 -3.897 -27.898 1.00 96.69 267 GLU A CA 1
ATOM 2202 C C . GLU A 1 267 ? 17.346 -4.265 -26.423 1.00 96.69 267 GLU A C 1
ATOM 2204 O O . GLU A 1 267 ? 16.451 -4.801 -25.774 1.00 96.69 267 GLU A O 1
ATOM 2209 N N . LYS A 1 268 ? 18.492 -3.888 -25.839 1.00 96.94 268 LYS A N 1
ATOM 2210 C CA . LYS A 1 268 ? 18.724 -4.052 -24.395 1.00 96.94 268 LYS A CA 1
ATOM 2211 C C . LYS A 1 268 ? 17.750 -3.239 -23.547 1.00 96.94 268 LYS A C 1
ATOM 2213 O O . LYS A 1 268 ? 17.275 -3.745 -22.532 1.00 96.94 268 LYS A O 1
ATOM 2218 N N . LEU A 1 269 ? 17.431 -2.014 -23.960 1.00 97.75 269 LEU A N 1
ATOM 2219 C CA . LEU A 1 269 ? 16.390 -1.217 -23.322 1.00 97.75 269 LEU A CA 1
ATOM 2220 C C . LEU A 1 269 ? 15.023 -1.897 -23.449 1.00 97.75 269 LEU A C 1
ATOM 2222 O O . LEU A 1 269 ? 14.315 -1.977 -22.452 1.00 97.75 269 LEU A O 1
ATOM 2226 N N . ARG A 1 270 ? 14.681 -2.447 -24.621 1.00 97.25 270 ARG A N 1
ATOM 2227 C CA . ARG A 1 270 ? 13.421 -3.175 -24.840 1.00 97.25 270 ARG A CA 1
ATOM 2228 C C . ARG A 1 270 ? 13.274 -4.347 -23.873 1.00 97.25 270 ARG A C 1
ATOM 2230 O O . ARG A 1 270 ? 12.283 -4.428 -23.153 1.00 97.25 270 ARG A O 1
ATOM 2237 N N . GLU A 1 271 ? 14.307 -5.190 -23.787 1.00 97.00 271 GLU A N 1
ATOM 2238 C CA . GLU A 1 271 ? 14.349 -6.338 -22.873 1.00 97.00 271 GLU A CA 1
ATOM 2239 C C . GLU A 1 271 ? 14.142 -5.933 -21.405 1.00 97.00 271 GLU A C 1
ATOM 2241 O O . GLU A 1 271 ? 13.549 -6.691 -20.639 1.00 97.00 271 GLU A O 1
ATOM 2246 N N . LYS A 1 272 ? 14.673 -4.777 -20.981 1.00 97.44 272 LYS A N 1
ATOM 2247 C CA . LYS A 1 272 ? 14.532 -4.288 -19.601 1.00 97.44 272 LYS A CA 1
ATOM 2248 C C . LYS A 1 272 ? 13.187 -3.610 -19.358 1.00 97.44 272 LYS A C 1
ATOM 2250 O O . LYS A 1 272 ? 12.581 -3.854 -18.322 1.00 97.44 272 LYS A O 1
ATOM 2255 N N . TYR A 1 273 ? 12.695 -2.838 -20.319 1.00 97.12 273 TYR A N 1
ATOM 2256 C CA . TYR A 1 273 ? 11.398 -2.169 -20.257 1.00 97.12 273 TYR A CA 1
ATOM 2257 C C . TYR A 1 273 ? 10.238 -3.167 -20.139 1.00 97.12 273 TYR A C 1
ATOM 2259 O O . TYR A 1 273 ? 9.367 -3.004 -19.289 1.00 97.12 273 TYR A O 1
ATOM 2267 N N . GLU A 1 274 ? 10.259 -4.256 -20.911 1.00 95.38 274 GLU A N 1
ATOM 2268 C CA . GLU A 1 274 ? 9.211 -5.291 -20.876 1.00 95.38 274 GLU A CA 1
ATOM 2269 C C . GLU A 1 274 ? 9.199 -6.114 -19.567 1.00 95.38 274 GLU A C 1
ATOM 2271 O O . GLU A 1 274 ? 8.188 -6.742 -19.228 1.00 95.38 274 GLU A O 1
ATOM 2276 N N . ARG A 1 275 ? 10.301 -6.094 -18.799 1.00 95.12 275 ARG A N 1
ATOM 2277 C CA . ARG A 1 275 ? 10.377 -6.705 -17.459 1.00 95.12 275 ARG A CA 1
ATOM 2278 C C . ARG A 1 275 ? 9.757 -5.843 -16.368 1.00 95.12 275 ARG A C 1
ATOM 2280 O O . ARG A 1 275 ? 9.385 -6.397 -15.340 1.00 95.12 275 ARG A O 1
ATOM 2287 N N . VAL A 1 276 ? 9.667 -4.527 -16.566 1.00 95.50 276 VAL A N 1
ATOM 2288 C CA . VAL A 1 276 ? 8.963 -3.646 -15.628 1.00 95.50 276 VAL A CA 1
ATOM 2289 C C . VAL A 1 276 ? 7.469 -3.977 -15.707 1.00 95.50 276 VAL A C 1
ATOM 2291 O O . VAL A 1 276 ? 6.945 -3.997 -16.834 1.00 95.50 276 VAL A O 1
ATOM 2294 N N . PRO A 1 277 ? 6.797 -4.229 -14.563 1.00 93.31 277 PRO A N 1
ATOM 2295 C CA . PRO A 1 277 ? 5.358 -4.449 -14.537 1.00 93.31 277 PRO A CA 1
ATOM 2296 C C . PRO A 1 277 ? 4.621 -3.330 -15.275 1.00 93.31 277 PRO A C 1
ATOM 2298 O O . PRO A 1 277 ? 4.944 -2.159 -15.082 1.00 93.31 277 PRO A O 1
ATOM 2301 N N . GLU A 1 278 ? 3.669 -3.658 -16.146 1.00 91.69 278 GLU A N 1
ATOM 2302 C CA . GLU A 1 278 ? 3.046 -2.674 -17.042 1.00 91.69 278 GLU A CA 1
ATOM 2303 C C . GLU A 1 278 ? 2.459 -1.467 -16.299 1.00 91.69 278 GLU A C 1
ATOM 2305 O O . GLU A 1 278 ? 2.715 -0.324 -16.686 1.00 91.69 278 GLU A O 1
ATOM 2310 N N . HIS A 1 279 ? 1.748 -1.702 -15.193 1.00 87.81 279 HIS A N 1
ATOM 2311 C CA . HIS A 1 279 ? 1.167 -0.638 -14.369 1.00 87.81 279 HIS A CA 1
ATOM 2312 C C . HIS A 1 279 ? 2.214 0.217 -13.644 1.00 87.81 279 HIS A C 1
ATOM 2314 O O . HIS A 1 279 ? 1.930 1.370 -13.327 1.00 87.81 279 HIS A O 1
ATOM 2320 N N . GLU A 1 280 ? 3.431 -0.295 -13.455 1.00 91.25 280 GLU A N 1
ATOM 2321 C CA . GLU A 1 280 ? 4.557 0.418 -12.838 1.00 91.25 280 GLU A CA 1
ATOM 2322 C C . GLU A 1 280 ? 5.378 1.230 -13.853 1.00 91.25 280 GLU A C 1
ATOM 2324 O O . GLU A 1 280 ? 6.123 2.138 -13.475 1.00 91.25 280 GLU A O 1
ATOM 2329 N N . ARG A 1 281 ? 5.246 0.963 -15.162 1.00 94.12 281 ARG A N 1
ATOM 2330 C CA . ARG A 1 281 ? 6.038 1.652 -16.202 1.00 94.12 281 ARG A CA 1
ATOM 2331 C C . ARG A 1 281 ? 5.843 3.159 -16.181 1.00 94.12 281 ARG A C 1
ATOM 2333 O O . ARG A 1 281 ? 6.791 3.888 -16.457 1.00 94.12 281 ARG A O 1
ATOM 2340 N N . MET A 1 282 ? 4.668 3.646 -15.780 1.00 91.56 282 MET A N 1
ATOM 2341 C CA . MET A 1 282 ? 4.418 5.085 -15.674 1.00 91.56 282 MET A CA 1
ATOM 2342 C C . MET A 1 282 ? 5.363 5.811 -14.705 1.00 91.56 282 MET A C 1
ATOM 2344 O O . MET A 1 282 ? 5.522 7.022 -14.822 1.00 91.56 282 MET A O 1
ATOM 2348 N N . TYR A 1 283 ? 6.021 5.089 -13.794 1.00 91.62 283 TYR A N 1
ATOM 2349 C CA . TYR A 1 283 ? 7.011 5.633 -12.867 1.00 91.62 283 TYR A CA 1
ATOM 2350 C C . TYR A 1 283 ? 8.439 5.677 -13.440 1.00 91.62 283 TYR A C 1
ATOM 2352 O O . TYR A 1 283 ? 9.370 6.109 -12.756 1.00 91.62 283 TYR A O 1
ATOM 2360 N N . LEU A 1 284 ? 8.660 5.250 -14.689 1.00 93.62 284 LEU A N 1
ATOM 2361 C CA . LEU A 1 284 ? 9.976 5.312 -15.336 1.00 93.62 284 LEU A CA 1
ATOM 2362 C C . LEU A 1 284 ? 10.439 6.748 -15.635 1.00 93.62 284 LEU A C 1
ATOM 2364 O O . LEU A 1 284 ? 11.650 6.994 -15.646 1.00 93.62 284 LEU A O 1
ATOM 2368 N N . GLY A 1 285 ? 9.503 7.679 -15.824 1.00 89.19 285 GLY A N 1
ATOM 2369 C CA . GLY A 1 285 ? 9.744 9.121 -15.935 1.00 89.19 285 GLY A CA 1
ATOM 2370 C C . GLY A 1 285 ? 9.049 9.916 -14.831 1.00 89.19 285 GLY A C 1
ATOM 2371 O O . GLY A 1 285 ? 8.789 9.399 -13.745 1.00 89.19 285 GLY A O 1
ATOM 2372 N N . ASP A 1 286 ? 8.793 11.196 -15.092 1.00 89.00 286 ASP A N 1
ATOM 2373 C CA . ASP A 1 286 ? 8.054 12.068 -14.171 1.00 89.00 286 ASP A CA 1
ATOM 2374 C C . ASP A 1 286 ? 6.536 12.030 -14.432 1.00 89.00 286 ASP A C 1
ATOM 2376 O O . ASP A 1 286 ? 6.051 11.315 -15.306 1.00 89.00 286 ASP A O 1
ATOM 2380 N N . MET A 1 287 ? 5.766 12.793 -13.651 1.00 83.56 287 MET A N 1
ATOM 2381 C CA . MET A 1 287 ? 4.299 12.813 -13.745 1.00 83.56 287 MET A CA 1
ATOM 2382 C C . MET A 1 287 ? 3.769 13.263 -15.114 1.00 83.56 287 MET A C 1
ATOM 2384 O O . MET A 1 287 ? 2.666 12.858 -15.490 1.00 83.56 287 MET A O 1
ATOM 2388 N N . ASP A 1 288 ? 4.536 14.075 -15.843 1.00 87.88 288 ASP A N 1
ATOM 2389 C CA . ASP A 1 288 ? 4.131 14.632 -17.133 1.00 87.88 288 ASP A CA 1
ATOM 2390 C C . ASP A 1 288 ? 4.517 13.694 -18.282 1.00 87.88 288 ASP A C 1
ATOM 2392 O O . ASP A 1 288 ? 3.737 13.463 -19.206 1.00 87.88 288 ASP A O 1
ATOM 2396 N N . THR A 1 289 ? 5.720 13.126 -18.210 1.00 87.19 289 THR A N 1
ATOM 2397 C CA . THR A 1 289 ? 6.313 12.316 -19.280 1.00 87.19 289 THR A CA 1
ATOM 2398 C C . THR A 1 289 ? 6.051 10.826 -19.131 1.00 87.19 289 THR A C 1
ATOM 2400 O O . THR A 1 289 ? 5.986 10.129 -20.141 1.00 87.19 289 THR A O 1
ATOM 2403 N N . LYS A 1 290 ? 5.867 10.314 -17.910 1.00 91.81 290 LYS A N 1
ATOM 2404 C CA . LYS A 1 290 ? 5.677 8.883 -17.633 1.00 91.81 290 LYS A CA 1
ATOM 2405 C C . LYS A 1 290 ? 6.713 8.039 -18.391 1.00 91.81 290 LYS A C 1
ATOM 2407 O O . LYS A 1 290 ? 7.908 8.302 -18.312 1.00 91.81 290 LYS A O 1
ATOM 2412 N N . ASP A 1 291 ? 6.284 7.055 -19.172 1.00 94.62 291 ASP A N 1
ATOM 2413 C CA . ASP A 1 291 ? 7.143 6.226 -20.012 1.00 94.62 291 ASP A CA 1
ATOM 2414 C C . ASP A 1 291 ? 7.138 6.618 -21.500 1.00 94.62 291 ASP A C 1
ATOM 2416 O O . ASP A 1 291 ? 7.634 5.858 -22.333 1.00 94.62 291 ASP A O 1
ATOM 2420 N N . TRP A 1 292 ? 6.629 7.800 -21.867 1.00 92.38 292 TRP A N 1
ATOM 2421 C CA . TRP A 1 292 ? 6.467 8.182 -23.277 1.00 92.38 292 TRP A CA 1
ATOM 2422 C C . TRP A 1 292 ? 7.775 8.140 -24.070 1.00 92.38 292 TRP A C 1
ATOM 2424 O O . TRP A 1 292 ? 7.792 7.665 -25.205 1.00 92.38 292 TRP A O 1
ATOM 2434 N N . ASP A 1 293 ? 8.886 8.608 -23.490 1.00 93.56 293 ASP A N 1
ATOM 2435 C CA . ASP A 1 293 ? 10.171 8.610 -24.202 1.00 93.56 293 ASP A CA 1
ATOM 2436 C C . ASP A 1 293 ? 10.706 7.184 -24.410 1.00 93.56 293 ASP A C 1
ATOM 2438 O O . ASP A 1 293 ? 11.298 6.891 -25.449 1.00 93.56 293 ASP A O 1
ATOM 2442 N N . TYR A 1 294 ? 10.418 6.270 -23.476 1.00 95.62 294 TYR A N 1
ATOM 2443 C CA . TYR A 1 294 ? 10.724 4.846 -23.623 1.00 95.62 294 TYR A CA 1
ATOM 2444 C C . TYR A 1 294 ? 9.918 4.258 -24.782 1.00 95.62 294 TYR A C 1
ATOM 2446 O O . TYR A 1 294 ? 10.493 3.669 -25.697 1.00 95.62 294 TYR A O 1
ATOM 2454 N N . GLN A 1 295 ? 8.601 4.482 -24.803 1.00 94.88 295 GLN A N 1
ATOM 2455 C CA . GLN A 1 295 ? 7.732 4.001 -25.879 1.00 94.88 295 GLN A CA 1
ATOM 2456 C C . GLN A 1 295 ? 8.135 4.565 -27.245 1.00 94.88 295 GLN A C 1
ATOM 2458 O O . GLN A 1 295 ? 8.166 3.829 -28.232 1.00 94.88 295 GLN A O 1
ATOM 2463 N N . ARG A 1 296 ? 8.498 5.852 -27.306 1.00 94.25 296 ARG A N 1
ATOM 2464 C CA . ARG A 1 296 ? 9.002 6.497 -28.522 1.00 94.25 296 ARG A CA 1
ATOM 2465 C C . ARG A 1 296 ? 10.269 5.809 -29.020 1.00 94.25 296 ARG A C 1
ATOM 2467 O O . ARG A 1 296 ? 10.327 5.404 -30.175 1.00 94.25 296 ARG A O 1
ATOM 2474 N N . ILE A 1 297 ? 11.268 5.626 -28.157 1.00 94.00 297 ILE A N 1
ATOM 2475 C CA . ILE A 1 297 ? 12.534 4.977 -28.528 1.00 94.00 297 ILE A CA 1
ATOM 2476 C C . ILE A 1 297 ? 12.312 3.547 -29.032 1.00 94.00 297 ILE A C 1
ATOM 2478 O O . ILE A 1 297 ? 12.932 3.147 -30.017 1.00 94.00 297 ILE A O 1
ATOM 2482 N N . LEU A 1 298 ? 11.447 2.784 -28.361 1.00 95.31 298 LEU A N 1
ATOM 2483 C CA . LEU A 1 298 ? 11.279 1.352 -28.608 1.00 95.31 298 LEU A CA 1
ATOM 2484 C C . LEU A 1 298 ? 10.337 1.041 -29.772 1.00 95.31 298 LEU A C 1
ATOM 2486 O O . LEU A 1 298 ? 10.622 0.152 -30.570 1.00 95.31 298 LEU A O 1
ATOM 2490 N N . TYR A 1 299 ? 9.231 1.775 -29.884 1.00 93.19 299 TYR A N 1
ATOM 2491 C CA . TYR A 1 299 ? 8.131 1.428 -30.786 1.00 93.19 299 TYR A CA 1
ATOM 2492 C C . TYR A 1 299 ? 7.866 2.482 -31.862 1.00 93.19 299 TYR A C 1
ATOM 2494 O O . TYR A 1 299 ? 7.144 2.200 -32.817 1.00 93.19 299 TYR A O 1
ATOM 2502 N N . ARG A 1 300 ? 8.441 3.687 -31.737 1.00 90.62 300 ARG A N 1
ATOM 2503 C CA . ARG A 1 300 ? 8.299 4.783 -32.712 1.00 90.62 300 ARG A CA 1
ATOM 2504 C C . ARG A 1 300 ? 9.634 5.501 -32.961 1.00 90.62 300 ARG A C 1
ATOM 2506 O O . ARG A 1 300 ? 9.717 6.719 -32.809 1.00 90.62 300 ARG A O 1
ATOM 2513 N N . PRO A 1 301 ? 10.699 4.772 -33.339 1.00 83.25 301 PRO A N 1
ATOM 2514 C CA . PRO A 1 301 ? 12.059 5.315 -33.383 1.00 83.25 301 PRO A CA 1
ATOM 2515 C C . PRO A 1 301 ? 12.239 6.470 -34.381 1.00 83.25 301 PRO A C 1
ATOM 2517 O O . PRO A 1 301 ? 13.168 7.264 -34.233 1.00 83.25 301 PRO A O 1
ATOM 2520 N N . ASP A 1 302 ? 11.351 6.580 -35.371 1.00 85.81 302 ASP A N 1
ATOM 2521 C CA . ASP A 1 302 ? 11.354 7.659 -36.363 1.00 85.81 302 ASP A CA 1
ATOM 2522 C C . ASP A 1 302 ? 10.761 8.977 -35.821 1.00 85.81 302 ASP A C 1
ATOM 2524 O O . ASP A 1 302 ? 11.006 10.048 -36.384 1.00 85.81 302 ASP A O 1
ATOM 2528 N N . GLU A 1 303 ? 10.012 8.931 -34.713 1.00 84.31 303 GLU A N 1
ATOM 2529 C CA . GLU A 1 303 ? 9.496 10.119 -34.033 1.00 84.31 303 GLU A CA 1
ATOM 2530 C C . GLU A 1 303 ? 10.616 10.774 -33.214 1.00 84.31 303 GLU A C 1
ATOM 2532 O O . GLU A 1 303 ? 11.184 10.196 -32.278 1.00 84.31 303 GLU A O 1
ATOM 2537 N N . LYS A 1 304 ? 10.954 12.020 -33.558 1.00 77.38 304 LYS A N 1
ATOM 2538 C CA . LYS A 1 304 ? 11.928 12.808 -32.797 1.00 77.38 304 LYS A CA 1
ATOM 2539 C C . LYS A 1 304 ? 11.297 13.316 -31.507 1.00 77.38 304 LYS A C 1
ATOM 2541 O O . LYS A 1 304 ? 10.125 13.668 -31.479 1.00 77.38 304 LYS A O 1
ATOM 2546 N N . ARG A 1 305 ? 12.108 13.395 -30.453 1.00 74.56 305 ARG A N 1
ATOM 2547 C CA . ARG A 1 305 ? 11.721 14.044 -29.201 1.00 74.56 305 ARG A CA 1
ATOM 2548 C C . ARG A 1 305 ? 11.448 15.524 -29.475 1.00 74.56 305 ARG A C 1
ATOM 2550 O O . ARG A 1 305 ? 12.345 16.219 -29.951 1.00 74.56 305 ARG A O 1
ATOM 2557 N N . GLU A 1 306 ? 10.231 15.984 -29.204 1.00 62.50 306 GLU A N 1
ATOM 2558 C CA . GLU A 1 306 ? 9.954 17.419 -29.126 1.00 62.50 306 GLU A CA 1
ATOM 2559 C C . GLU A 1 306 ? 10.687 17.970 -27.894 1.00 62.50 306 GLU A C 1
ATOM 2561 O O . GLU A 1 306 ? 10.629 17.377 -26.813 1.00 62.50 306 GLU A O 1
ATOM 2566 N N . VAL A 1 307 ? 11.469 19.033 -28.097 1.00 53.69 307 VAL A N 1
ATOM 2567 C CA . VAL A 1 307 ? 12.313 19.685 -27.080 1.00 53.69 307 VAL A CA 1
ATOM 2568 C C . VAL A 1 307 ? 11.791 21.078 -26.796 1.00 53.69 307 VAL A C 1
ATOM 2570 O O . VAL A 1 307 ? 11.452 21.770 -27.783 1.00 53.69 307 VAL A O 1
#